Protein AF-0000000085130539 (afdb_homodimer)

Nearest PDB structures (foldseek):
  7dgo-assembly1_A  TM=3.457E-01  e=7.346E+00  Equus caballus
  7v5p-assembly1_A  TM=3.387E-01  e=7.346E+00  Equus caballus

Foldseek 3Di:
DPPPPPPPVVVVVVVVVVVVVVVVVVVVVLVVQLCVPQHVVGDPVLLVVLVVVPDPVLVVQCVVCPDPVSNVVSSVVSSSVSSSVVSVVVVVVVVVVD/DPPPPPPPVVVVVVVVVVVVVVVVVVVVVLVVQLCVPAHVVGDPVLLVVLVVVPDPVLVVQCVPPPDPVSNVVSSVVSSSVVSSVVSVVVVVVVVVVD

Organism: Delftia acidovorans (strain DSM 14801 / SPH-1) (NCBI:txid398578)

Radius of gyration: 28.6 Å; Cα contacts (8 Å, |Δi|>4): 145; chains: 2; bounding box: 32×98×94 Å

Solvent-accessible surface area (backbone atoms only — not comparable to full-atom values): 10383 Å² total; per-residue (Å²): 132,83,76,73,71,80,52,68,63,51,56,48,46,51,50,47,49,49,48,49,47,48,49,48,48,51,52,49,51,49,51,52,49,20,47,72,74,48,37,77,75,44,48,34,72,56,42,29,53,46,35,49,62,51,48,64,71,48,17,39,43,38,39,62,30,85,46,61,68,43,31,27,50,36,52,51,52,46,52,52,53,49,37,47,53,51,39,52,50,52,53,52,50,54,56,67,71,98,134,83,77,73,70,78,53,70,63,52,55,50,46,50,50,47,50,50,47,49,48,49,49,49,47,51,51,48,50,50,51,51,49,18,43,72,75,50,30,80,78,44,48,34,70,56,43,29,54,46,36,47,63,51,49,63,71,47,17,41,44,40,38,64,32,88,46,60,65,44,32,23,47,37,52,51,52,46,51,52,51,52,36,47,53,50,40,50,51,52,54,51,51,55,56,68,71,97

Structure (mmCIF, N/CA/C/O backbone):
data_AF-0000000085130539-model_v1
#
loop_
_entity.id
_entity.type
_entity.pdbx_description
1 polymer 'Uncharacterized protein'
#
loop_
_atom_site.group_PDB
_atom_site.id
_atom_site.type_symbol
_atom_site.label_atom_id
_atom_site.label_alt_id
_atom_site.label_comp_id
_atom_site.label_asym_id
_atom_site.label_entity_id
_atom_site.label_seq_id
_atom_site.pdbx_PDB_ins_code
_atom_site.Cartn_x
_atom_site.Cartn_y
_atom_site.Cartn_z
_atom_site.occupancy
_atom_site.B_iso_or_equiv
_atom_site.auth_seq_id
_atom_site.auth_comp_id
_atom_site.auth_asym_id
_atom_site.auth_atom_id
_atom_site.pdbx_PDB_model_num
ATOM 1 N N . MET A 1 1 ? -11.477 49.188 49 1 30.92 1 MET A N 1
ATOM 2 C CA . MET A 1 1 ? -11.844 48.344 47.844 1 30.92 1 MET A CA 1
ATOM 3 C C . MET A 1 1 ? -10.742 47.344 47.531 1 30.92 1 MET A C 1
ATOM 5 O O . MET A 1 1 ? -9.594 47.719 47.312 1 30.92 1 MET A O 1
ATOM 9 N N . ASN A 1 2 ? -10.602 46.188 48.156 1 35.31 2 ASN A N 1
ATOM 10 C CA . ASN A 1 2 ? -9.617 45.094 48.094 1 35.31 2 ASN A CA 1
ATOM 11 C C . ASN A 1 2 ? -9.453 44.562 46.688 1 35.31 2 ASN A C 1
ATOM 13 O O . ASN A 1 2 ? -10.406 44.062 46.094 1 35.31 2 ASN A O 1
ATOM 17 N N . GLU A 1 3 ? -8.688 45.188 45.844 1 39.84 3 GLU A N 1
ATOM 18 C CA . GLU A 1 3 ? -8.297 44.719 44.531 1 39.84 3 GLU A CA 1
ATOM 19 C C . GLU A 1 3 ? -7.941 43.25 44.531 1 39.84 3 GLU A C 1
ATOM 21 O O . GLU A 1 3 ? -7.023 42.812 45.25 1 39.84 3 GLU A O 1
ATOM 26 N N . ARG A 1 4 ? -8.906 42.375 44.5 1 40.59 4 ARG A N 1
ATOM 27 C CA . ARG A 1 4 ? -8.711 40.938 44.344 1 40.59 4 ARG A CA 1
ATOM 28 C C . ARG A 1 4 ? -7.617 40.625 43.344 1 40.59 4 ARG A C 1
ATOM 30 O O . ARG A 1 4 ? -7.648 41.125 42.219 1 40.59 4 ARG A O 1
ATOM 37 N N . ILE A 1 5 ? -6.395 40.375 43.688 1 45.53 5 ILE A N 1
ATOM 38 C CA . ILE A 1 5 ? -5.285 39.875 42.875 1 45.53 5 ILE A CA 1
ATOM 39 C C . ILE A 1 5 ? -5.773 38.75 41.969 1 45.53 5 ILE A C 1
ATOM 41 O O . ILE A 1 5 ? -6.43 37.812 42.438 1 45.53 5 ILE A O 1
ATOM 45 N N . PRO A 1 6 ? -5.965 39.094 40.656 1 43.09 6 PRO A N 1
ATOM 46 C CA . PRO A 1 6 ? -6.375 38 39.75 1 43.09 6 PRO A CA 1
ATOM 47 C C . PRO A 1 6 ? -5.703 36.688 40.094 1 43.09 6 PRO A C 1
ATOM 49 O O . PRO A 1 6 ? -4.551 36.656 40.531 1 43.09 6 PRO A O 1
ATOM 52 N N . CYS A 1 7 ? -6.359 35.719 40.656 1 45.81 7 CYS A N 1
ATOM 53 C CA . CYS A 1 7 ? -5.914 34.375 41.062 1 45.81 7 CYS A CA 1
ATOM 54 C C . CYS A 1 7 ? -4.961 33.812 40 1 45.81 7 CYS A C 1
ATOM 56 O O . CYS A 1 7 ? -5.215 33.906 38.812 1 45.81 7 CYS A O 1
ATOM 58 N N . LEU A 1 8 ? -3.709 33.594 40.375 1 47.5 8 LEU A N 1
ATOM 59 C CA . LEU A 1 8 ? -2.662 32.906 39.625 1 47.5 8 LEU A CA 1
ATOM 60 C C . LEU A 1 8 ? -3.248 31.797 38.75 1 47.5 8 LEU A C 1
ATOM 62 O O . LEU A 1 8 ? -2.699 31.453 37.719 1 47.5 8 LEU A O 1
ATOM 66 N N . ALA A 1 9 ? -4.348 31.359 39.281 1 50.94 9 ALA A N 1
ATOM 67 C CA . ALA A 1 9 ? -4.996 30.266 38.531 1 50.94 9 ALA A CA 1
ATOM 68 C C . ALA A 1 9 ? -5.543 30.75 37.188 1 50.94 9 ALA A C 1
ATOM 70 O O . ALA A 1 9 ? -5.57 30 36.219 1 50.94 9 ALA A O 1
ATOM 71 N N . SER A 1 10 ? -5.91 32.125 37.25 1 50.38 10 SER A N 1
ATOM 72 C CA . SER A 1 10 ? -6.48 32.625 36.031 1 50.38 10 SER A CA 1
ATOM 73 C C . SER A 1 10 ? -5.41 32.812 34.969 1 50.38 10 SER A C 1
ATOM 75 O O . SER A 1 10 ? -5.645 32.531 33.781 1 50.38 10 SER A O 1
ATOM 77 N N . ARG A 1 11 ? -4.199 33.188 35.5 1 53 11 ARG A N 1
ATOM 78 C CA . ARG A 1 11 ? -3.113 33.406 34.562 1 53 11 ARG A CA 1
ATOM 79 C C . ARG A 1 11 ? -2.684 32.094 33.906 1 53 11 ARG A C 1
ATOM 81 O O . ARG A 1 11 ? -2.344 32.062 32.719 1 53 11 ARG A O 1
ATOM 88 N N . ASP A 1 12 ? -2.893 31.062 34.781 1 54.03 12 ASP A N 1
ATOM 89 C CA . ASP A 1 12 ? -2.51 29.766 34.25 1 54.03 12 ASP A CA 1
ATOM 90 C C . ASP A 1 12 ? -3.523 29.266 33.219 1 54.03 12 ASP A C 1
ATOM 92 O O . ASP A 1 12 ? -3.146 28.688 32.219 1 54.03 12 ASP A O 1
ATOM 96 N N . ALA A 1 13 ? -4.785 29.719 33.531 1 60.16 13 ALA A N 1
ATOM 97 C CA . ALA A 1 13 ? -5.832 29.281 32.625 1 60.16 13 ALA A CA 1
ATOM 98 C C . ALA A 1 13 ? -5.758 30.062 31.312 1 60.16 13 ALA A C 1
ATOM 100 O O . ALA A 1 13 ? -5.922 29.484 30.234 1 60.16 13 ALA A O 1
ATOM 101 N N . ASP A 1 14 ? -5.492 31.391 31.469 1 58.03 14 ASP A N 1
ATOM 102 C CA . ASP A 1 14 ? -5.359 32.188 30.25 1 58.03 14 ASP A CA 1
ATOM 103 C C . ASP A 1 14 ? -4.145 31.766 29.438 1 58.03 14 ASP A C 1
ATOM 105 O O . ASP A 1 14 ? -4.203 31.734 28.203 1 58.03 14 ASP A O 1
ATOM 109 N N . ALA A 1 15 ? -3.061 31.484 30.188 1 61.94 15 ALA A N 1
ATOM 110 C CA . ALA A 1 15 ? -1.856 31 29.516 1 61.94 15 ALA A CA 1
ATOM 111 C C . ALA A 1 15 ? -2.098 29.656 28.844 1 61.94 15 ALA A C 1
ATOM 113 O O . ALA A 1 15 ? -1.63 29.406 27.734 1 61.94 15 ALA A O 1
ATOM 114 N N . LEU A 1 16 ? -2.873 28.859 29.594 1 59.09 16 LEU A N 1
ATOM 115 C CA . LEU A 1 16 ? -3.229 27.562 29.016 1 59.09 16 LEU A CA 1
ATOM 116 C C . LEU A 1 16 ? -4.145 27.75 27.797 1 59.09 16 LEU A C 1
ATOM 118 O O . LEU A 1 16 ? -3.98 27.062 26.797 1 59.09 16 LEU A O 1
ATOM 122 N N . ALA A 1 17 ? -5.098 28.656 27.953 1 59.16 17 ALA A N 1
ATOM 123 C CA . ALA A 1 17 ? -5.996 28.953 26.844 1 59.16 17 ALA A CA 1
ATOM 124 C C . ALA A 1 17 ? -5.227 29.516 25.656 1 59.16 17 ALA A C 1
ATOM 126 O O . ALA A 1 17 ? -5.496 29.156 24.5 1 59.16 17 ALA A O 1
ATOM 127 N N . ALA A 1 18 ? -4.293 30.359 25.875 1 58.25 18 ALA A N 1
ATOM 128 C CA . ALA A 1 18 ? -3.471 30.953 24.812 1 58.25 18 ALA A CA 1
ATOM 129 C C . ALA A 1 18 ? -2.617 29.875 24.141 1 58.25 18 ALA A C 1
ATOM 131 O O . ALA A 1 18 ? -2.467 29.875 22.922 1 58.25 18 ALA A O 1
ATOM 132 N N . ARG A 1 19 ? -2.051 28.969 24.953 1 56.97 19 ARG A N 1
ATOM 133 C CA . ARG A 1 19 ? -1.245 27.891 24.391 1 56.97 19 ARG A CA 1
ATOM 134 C C . ARG A 1 19 ? -2.102 26.938 23.562 1 56.97 19 ARG A C 1
ATOM 136 O O . ARG A 1 19 ? -1.68 26.5 22.5 1 56.97 19 ARG A O 1
ATOM 143 N N . GLU A 1 20 ? -3.283 26.688 24.078 1 60 20 GLU A N 1
ATOM 144 C CA . GLU A 1 20 ? -4.199 25.828 23.328 1 60 20 GLU A CA 1
ATOM 145 C C . GLU A 1 20 ? -4.613 26.5 22.016 1 60 20 GLU A C 1
ATOM 147 O O . GLU A 1 20 ? -4.73 25.828 20.984 1 60 20 GLU A O 1
ATOM 152 N N . SER A 1 21 ? -4.781 27.781 22.156 1 62.09 21 SER A N 1
ATOM 153 C CA . SER A 1 21 ? -5.129 28.531 20.953 1 62.09 21 SER A CA 1
ATOM 154 C C . SER A 1 21 ? -3.998 28.484 19.922 1 62.09 21 SER A C 1
ATOM 156 O O . SER A 1 21 ? -4.242 28.328 18.734 1 62.09 21 SER A O 1
ATOM 158 N N . GLU A 1 22 ? -2.797 28.656 20.516 1 63.75 22 GLU A N 1
ATOM 159 C CA . GLU A 1 22 ? -1.636 28.594 19.641 1 63.75 22 GLU A CA 1
ATOM 160 C C . GLU A 1 22 ? -1.481 27.203 19.016 1 63.75 22 GLU A C 1
ATOM 162 O O . GLU A 1 22 ? -1.161 27.078 17.828 1 63.75 22 GLU A O 1
ATOM 167 N N . TYR A 1 23 ? -1.708 26.234 19.844 1 64.19 23 TYR A N 1
ATOM 168 C CA . TYR A 1 23 ? -1.655 24.859 19.359 1 64.19 23 TYR A CA 1
ATOM 169 C C . TYR A 1 23 ? -2.725 24.609 18.297 1 64.19 23 TYR A C 1
ATOM 171 O O . TYR A 1 23 ? -2.463 23.969 17.281 1 64.19 23 TYR A O 1
ATOM 179 N N . ASP A 1 24 ? -3.83 25.219 18.672 1 71.81 24 ASP A N 1
ATOM 180 C CA . ASP A 1 24 ? -4.938 25.078 17.734 1 71.81 24 ASP A CA 1
ATOM 181 C C . ASP A 1 24 ? -4.621 25.766 16.406 1 71.81 24 ASP A C 1
ATOM 183 O O . ASP A 1 24 ? -4.934 25.25 15.336 1 71.81 24 ASP A O 1
ATOM 187 N N . ALA A 1 25 ? -3.936 26.875 16.625 1 74.44 25 ALA A N 1
ATOM 188 C CA . ALA A 1 25 ? -3.588 27.625 15.422 1 74.44 25 ALA A CA 1
ATOM 189 C C . ALA A 1 25 ? -2.537 26.875 14.594 1 74.44 25 ALA A C 1
ATOM 191 O O . ALA A 1 25 ? -2.613 26.844 13.367 1 74.44 25 ALA A O 1
ATOM 192 N N . GLU A 1 26 ? -1.588 26.234 15.25 1 80.12 26 GLU A N 1
ATOM 193 C CA . GLU A 1 26 ? -0.539 25.484 14.562 1 80.12 26 GLU A CA 1
ATOM 194 C C . GLU A 1 26 ? -1.108 24.266 13.852 1 80.12 26 GLU A C 1
ATOM 196 O O . GLU A 1 26 ? -0.703 23.938 12.734 1 80.12 26 GLU A O 1
ATOM 201 N N . ASP A 1 27 ? -1.998 23.641 14.508 1 86.19 27 ASP A N 1
ATOM 202 C CA . ASP A 1 27 ? -2.646 22.469 13.93 1 86.19 27 ASP A CA 1
ATOM 203 C C . ASP A 1 27 ? -3.479 22.859 12.703 1 86.19 27 ASP A C 1
ATOM 205 O O . ASP A 1 27 ? -3.477 22.156 11.695 1 86.19 27 ASP A O 1
ATOM 209 N N . ALA A 1 28 ? -4.094 24.031 12.883 1 88.06 28 ALA A N 1
ATOM 210 C CA . ALA A 1 28 ? -4.898 24.516 11.766 1 88.06 28 ALA A CA 1
ATOM 211 C C . ALA A 1 28 ? -4.023 24.891 10.57 1 88.06 28 ALA A C 1
ATOM 213 O O . ALA A 1 28 ? -4.387 24.625 9.422 1 88.06 28 ALA A O 1
ATOM 214 N N . ALA A 1 29 ? -2.938 25.5 10.891 1 89.44 29 ALA A N 1
ATOM 215 C CA . ALA A 1 29 ? -2.002 25.859 9.828 1 89.44 29 ALA A CA 1
ATOM 216 C C . ALA A 1 29 ? -1.451 24.609 9.148 1 89.44 29 ALA A C 1
ATOM 218 O O . ALA A 1 29 ? -1.315 24.578 7.922 1 89.44 29 ALA A O 1
ATOM 219 N N . LEU A 1 30 ? -1.1 23.609 9.922 1 92.5 30 LEU A N 1
ATOM 220 C CA . LEU A 1 30 ? -0.605 22.344 9.383 1 92.5 30 LEU A CA 1
ATOM 221 C C . LEU A 1 30 ? -1.657 21.688 8.5 1 92.5 30 LEU A C 1
ATOM 223 O O . LEU A 1 30 ? -1.342 21.188 7.414 1 92.5 30 LEU A O 1
ATOM 227 N N . ASP A 1 31 ? -2.863 21.672 8.93 1 92.12 31 ASP A N 1
ATOM 228 C CA . ASP A 1 31 ? -3.963 21.078 8.172 1 92.12 31 ASP A CA 1
ATOM 229 C C . ASP A 1 31 ? -4.137 21.781 6.82 1 92.12 31 ASP A C 1
ATOM 231 O O . ASP A 1 31 ? -4.301 21.125 5.793 1 92.12 31 ASP A O 1
ATOM 235 N N . ALA A 1 32 ? -4.113 23.125 6.918 1 92.44 32 ALA A N 1
ATOM 236 C CA . ALA A 1 32 ? -4.273 23.906 5.695 1 92.44 32 ALA A CA 1
ATOM 237 C C . ALA A 1 32 ? -3.135 23.625 4.715 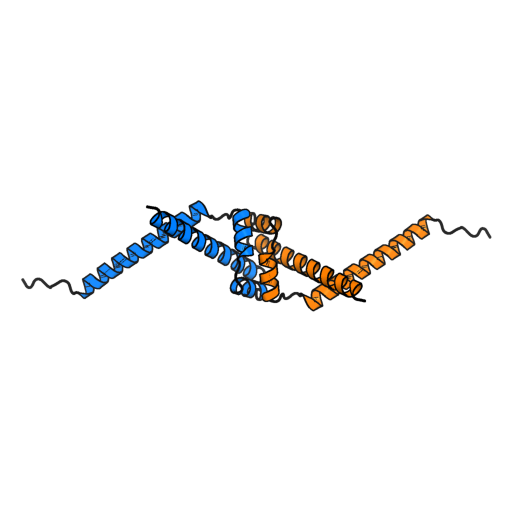1 92.44 32 ALA A C 1
ATOM 239 O O . ALA A 1 32 ? -3.369 23.438 3.521 1 92.44 32 ALA A O 1
ATOM 240 N N . TYR A 1 33 ? -1.951 23.609 5.281 1 92.88 33 TYR A N 1
ATOM 241 C CA . TYR A 1 33 ? -0.778 23.328 4.461 1 92.88 33 TYR A CA 1
ATOM 242 C C . TYR A 1 33 ? -0.873 21.938 3.834 1 92.88 33 TYR A C 1
ATOM 244 O O . TYR A 1 33 ? -0.562 21.766 2.654 1 92.88 33 TYR A O 1
ATOM 252 N N . THR A 1 34 ? -1.22 20.984 4.594 1 93.81 34 THR A N 1
ATOM 253 C CA . THR A 1 34 ? -1.345 19.609 4.137 1 93.81 34 THR A CA 1
ATOM 254 C C . THR A 1 34 ? -2.348 19.5 2.988 1 93.81 34 THR A C 1
ATOM 256 O O . THR A 1 34 ? -2.059 18.891 1.959 1 93.81 34 THR A O 1
ATOM 259 N N . ARG A 1 35 ? -3.51 20.125 3.123 1 93.31 35 ARG A N 1
ATOM 260 C CA . ARG A 1 35 ? -4.562 20.078 2.111 1 93.31 35 ARG A CA 1
ATOM 261 C C . ARG A 1 35 ? -4.109 20.75 0.823 1 93.31 35 ARG A C 1
ATOM 263 O O . ARG A 1 35 ? -4.391 20.266 -0.273 1 93.31 35 ARG A O 1
ATOM 270 N N . GLU A 1 36 ? -3.375 21.797 1.017 1 93 36 GLU A N 1
ATOM 271 C CA . GLU A 1 36 ? -2.953 22.594 -0.133 1 93 36 GLU A CA 1
ATOM 272 C C . GLU A 1 36 ? -1.865 21.875 -0.928 1 93 36 GLU A C 1
ATOM 274 O O . GLU A 1 36 ? -1.866 21.906 -2.16 1 93 36 GLU A O 1
ATOM 279 N N . HIS A 1 37 ? -1.005 21.156 -0.256 1 93.75 37 HIS A N 1
ATOM 280 C CA . HIS A 1 37 ? 0.201 20.703 -0.931 1 93.75 37 HIS A CA 1
ATOM 281 C C . HIS A 1 37 ? 0.156 19.188 -1.161 1 93.75 37 HIS A C 1
ATOM 283 O O . HIS A 1 37 ? 0.792 18.672 -2.086 1 93.75 37 HIS A O 1
ATOM 289 N N . TYR A 1 38 ? -0.576 18.469 -0.369 1 93.12 38 TYR A N 1
ATOM 290 C CA . TYR A 1 38 ? -0.509 17.016 -0.463 1 93.12 38 TYR A CA 1
ATOM 291 C C . TYR A 1 38 ? -1.89 16.422 -0.715 1 93.12 38 TYR A C 1
ATOM 293 O O . TYR A 1 38 ? -2.01 15.312 -1.24 1 93.12 38 TYR A O 1
ATOM 301 N N . GLY A 1 39 ? -3.006 17.297 -0.509 1 82.31 39 GLY A N 1
ATOM 302 C CA . GLY A 1 39 ? -4.312 16.812 -0.92 1 82.31 39 GLY A CA 1
ATOM 303 C C . GLY A 1 39 ? -5.027 16.016 0.162 1 82.31 39 GLY A C 1
ATOM 304 O O . GLY A 1 39 ? -4.516 15.883 1.275 1 82.31 39 GLY A O 1
ATOM 305 N N . PRO A 1 40 ? -6.281 15.742 -0.019 1 84.56 40 PRO A N 1
ATOM 306 C CA . PRO A 1 40 ? -6.973 14.992 -1.067 1 84.56 40 PRO A CA 1
ATOM 307 C C . PRO A 1 40 ? -7.539 15.891 -2.164 1 84.56 40 PRO A C 1
ATOM 309 O O . PRO A 1 40 ? -7.832 17.062 -1.915 1 84.56 40 PRO A O 1
ATOM 312 N N . PRO A 1 41 ? -7.777 15.406 -3.188 1 88.75 41 PRO A N 1
ATOM 313 C CA . PRO A 1 41 ? -7.301 14.086 -3.617 1 88.75 41 PRO A CA 1
ATOM 314 C C . PRO A 1 41 ? -5.777 14 -3.686 1 88.75 41 PRO A C 1
ATOM 316 O O . PRO A 1 41 ? -5.109 15.016 -3.914 1 88.75 41 PRO A O 1
ATOM 319 N N . PHE A 1 42 ? -5.262 12.758 -3.504 1 92.62 42 PHE A N 1
ATOM 320 C CA . PHE A 1 42 ? -3.82 12.539 -3.525 1 92.62 42 PHE A CA 1
ATOM 321 C C . PHE A 1 42 ? -3.33 12.312 -4.949 1 92.62 42 PHE A C 1
ATOM 323 O O . PHE A 1 42 ? -4.004 11.648 -5.746 1 92.62 42 PHE A O 1
ATOM 330 N N . ALA A 1 43 ? -2.184 12.891 -5.203 1 93.94 43 ALA A N 1
ATOM 331 C CA . ALA A 1 43 ? -1.519 12.609 -6.473 1 93.94 43 ALA A CA 1
ATOM 332 C C . ALA A 1 43 ? -0.999 11.18 -6.516 1 93.94 43 ALA A C 1
ATOM 334 O O . ALA A 1 43 ? -0.492 10.664 -5.512 1 93.94 43 ALA A O 1
ATOM 335 N N . PRO A 1 44 ? -1.06 10.594 -7.699 1 95.62 44 PRO A N 1
ATOM 336 C CA . PRO A 1 44 ? -0.587 9.211 -7.816 1 95.62 44 PRO A CA 1
ATOM 337 C C . PRO A 1 44 ? 0.864 9.047 -7.371 1 95.62 44 PRO A C 1
ATOM 339 O O . PRO A 1 44 ? 1.213 8.039 -6.754 1 95.62 44 PRO A O 1
ATOM 342 N N . GLU A 1 45 ? 1.7 10 -7.711 1 97 45 GLU A N 1
ATOM 343 C CA . GLU A 1 45 ? 3.105 9.93 -7.316 1 97 45 GLU A CA 1
ATOM 344 C C . GLU A 1 45 ? 3.256 9.945 -5.801 1 97 45 GLU A C 1
ATOM 346 O O . GLU A 1 45 ? 4.125 9.266 -5.25 1 97 45 GLU A O 1
ATOM 351 N N . PHE A 1 46 ? 2.422 10.695 -5.133 1 97 46 PHE A N 1
ATOM 352 C CA . PHE A 1 46 ? 2.432 10.742 -3.676 1 97 46 PHE A CA 1
ATOM 353 C C . PHE A 1 46 ? 1.979 9.414 -3.088 1 97 46 PHE A C 1
ATOM 355 O O . PHE A 1 46 ? 2.58 8.914 -2.133 1 97 46 PHE A O 1
ATOM 362 N N . VAL A 1 47 ? 0.964 8.859 -3.682 1 96.44 47 VAL A N 1
ATOM 363 C CA . VAL A 1 47 ? 0.426 7.586 -3.209 1 96.44 47 VAL A CA 1
ATOM 364 C C . VAL A 1 47 ? 1.48 6.492 -3.357 1 96.44 47 VAL A C 1
ATOM 366 O O . VAL A 1 47 ? 1.666 5.672 -2.453 1 96.44 47 VAL A O 1
ATOM 369 N N . GLU A 1 48 ? 2.17 6.48 -4.438 1 97.69 48 GLU A N 1
ATOM 370 C CA . GLU A 1 48 ? 3.219 5.492 -4.664 1 97.69 48 GLU A CA 1
ATOM 371 C C . GLU A 1 48 ? 4.305 5.586 -3.596 1 97.69 48 GLU A C 1
ATOM 373 O O . GLU A 1 48 ? 4.695 4.57 -3.01 1 97.69 48 GLU A O 1
ATOM 378 N N . GLU A 1 49 ? 4.746 6.809 -3.377 1 98 49 GLU A N 1
ATOM 379 C CA . GLU A 1 49 ? 5.766 7.008 -2.352 1 98 49 GLU A CA 1
ATOM 380 C C . GLU A 1 49 ? 5.262 6.562 -0.981 1 98 49 GLU A C 1
ATOM 382 O O . GLU A 1 49 ? 5.984 5.895 -0.236 1 98 49 GLU A O 1
ATOM 387 N N . ALA A 1 50 ? 4.082 6.93 -0.688 1 97.75 50 ALA A N 1
ATOM 388 C CA . ALA A 1 50 ? 3.5 6.578 0.606 1 97.75 50 ALA A CA 1
ATOM 389 C C . ALA A 1 50 ? 3.424 5.062 0.78 1 97.75 50 ALA A C 1
ATOM 391 O O . ALA A 1 50 ? 3.744 4.539 1.849 1 97.75 50 ALA A O 1
ATOM 392 N N . LEU A 1 51 ? 3 4.387 -0.248 1 98 51 LEU A N 1
ATOM 393 C CA . LEU A 1 51 ? 2.92 2.932 -0.171 1 98 51 LEU A CA 1
ATOM 394 C C . LEU A 1 51 ? 4.297 2.324 0.078 1 98 51 LEU A C 1
ATOM 396 O O . LEU A 1 51 ? 4.445 1.431 0.915 1 98 51 LEU A O 1
ATOM 400 N N . HIS A 1 52 ? 5.348 2.83 -0.512 1 98.38 52 HIS A N 1
ATOM 401 C CA . HIS A 1 52 ? 6.699 2.301 -0.393 1 98.38 52 HIS A CA 1
ATOM 402 C C . HIS A 1 52 ? 7.25 2.506 1.015 1 98.38 52 HIS A C 1
ATOM 404 O O . HIS A 1 52 ? 8.195 1.828 1.421 1 98.38 52 HIS A O 1
ATOM 410 N N . LYS A 1 53 ? 6.57 3.41 1.68 1 98.19 53 LYS A N 1
ATOM 411 C CA . LYS A 1 53 ? 7.055 3.746 3.016 1 98.19 53 LYS A CA 1
ATOM 412 C C . LYS A 1 53 ? 6.078 3.277 4.09 1 98.19 53 LYS A C 1
ATOM 414 O O . LYS A 1 53 ? 6.215 3.639 5.262 1 98.19 53 LYS A O 1
ATOM 419 N N . ALA A 1 54 ? 5.059 2.508 3.676 1 98.06 54 ALA A N 1
ATOM 420 C CA . ALA A 1 54 ? 4.027 2.086 4.621 1 98.06 54 ALA A CA 1
ATOM 421 C C . ALA A 1 54 ? 4.625 1.235 5.738 1 98.06 54 ALA A C 1
ATOM 423 O O . ALA A 1 54 ? 5.375 0.291 5.477 1 98.06 54 ALA A O 1
ATOM 424 N N . PRO A 1 55 ? 4.367 1.545 6.957 1 97.62 55 PRO A N 1
ATOM 425 C CA . PRO A 1 55 ? 4.926 0.783 8.078 1 97.62 55 PRO A CA 1
ATOM 426 C C . PRO A 1 55 ? 4.227 -0.56 8.281 1 97.62 55 PRO A C 1
ATOM 428 O O . PRO A 1 55 ? 3.121 -0.769 7.777 1 97.62 55 PRO A O 1
ATOM 431 N N . PHE A 1 56 ? 4.871 -1.322 9.125 1 97.56 56 PHE A N 1
ATOM 432 C CA . PHE A 1 56 ? 4.348 -2.645 9.453 1 97.56 56 PHE A CA 1
ATOM 433 C C . PHE A 1 56 ? 2.969 -2.539 10.094 1 97.56 56 PHE A C 1
ATOM 435 O O . PHE A 1 56 ? 2.111 -3.398 9.875 1 97.56 56 PHE A O 1
ATOM 442 N N . SER A 1 57 ? 2.725 -1.512 10.852 1 96.56 57 SER A N 1
ATOM 443 C CA . SER A 1 57 ? 1.442 -1.325 11.523 1 96.56 57 SER A CA 1
ATOM 444 C C . SER A 1 57 ? 0.307 -1.191 10.508 1 96.56 57 SER A C 1
ATOM 446 O O . SER A 1 57 ? -0.799 -1.684 10.742 1 96.56 57 SER A O 1
ATOM 448 N N . THR A 1 58 ? 0.566 -0.54 9.352 1 96.06 58 THR A N 1
ATOM 449 C CA . THR A 1 58 ? -0.423 -0.428 8.281 1 96.06 58 THR A CA 1
ATOM 450 C C . THR A 1 58 ? -0.676 -1.786 7.637 1 96.06 58 THR A C 1
ATOM 452 O O . THR A 1 58 ? -1.827 -2.172 7.418 1 96.06 58 THR A O 1
ATOM 455 N N . ALA A 1 59 ? 0.364 -2.484 7.406 1 95.75 59 ALA A N 1
ATOM 456 C CA . ALA A 1 59 ? 0.271 -3.82 6.824 1 95.75 59 ALA A CA 1
ATOM 457 C C . ALA A 1 59 ? -0.536 -4.754 7.719 1 95.75 59 ALA A C 1
ATOM 459 O O . ALA A 1 59 ? -1.351 -5.543 7.23 1 95.75 59 ALA A O 1
ATOM 460 N N . LYS A 1 60 ? -0.298 -4.684 8.984 1 95.31 60 LYS A N 1
ATOM 461 C CA . LYS A 1 60 ? -1.018 -5.5 9.953 1 95.31 60 LYS A CA 1
ATOM 462 C C . LYS A 1 60 ? -2.518 -5.223 9.906 1 95.31 60 LYS A C 1
ATOM 464 O O . LYS A 1 60 ? -3.33 -6.148 9.969 1 95.31 60 LYS A O 1
ATOM 469 N N . LYS A 1 61 ? -2.854 -3.932 9.781 1 93.75 61 LYS A N 1
ATOM 470 C CA . LYS A 1 61 ? -4.262 -3.555 9.695 1 93.75 61 LYS A CA 1
ATOM 471 C C . LYS A 1 61 ? -4.898 -4.105 8.422 1 93.75 61 LYS A C 1
ATOM 473 O O . LYS A 1 61 ? -6.035 -4.586 8.445 1 93.75 61 LYS A O 1
ATOM 478 N N . ILE A 1 62 ? -4.199 -4.031 7.352 1 93.44 62 ILE A N 1
ATOM 479 C CA . ILE A 1 62 ? -4.691 -4.516 6.066 1 93.44 62 ILE A CA 1
ATOM 480 C C . ILE A 1 62 ? -4.871 -6.031 6.117 1 93.44 62 ILE A C 1
ATOM 482 O O . ILE A 1 62 ? -5.906 -6.551 5.695 1 93.44 62 ILE A O 1
ATOM 486 N N . ALA A 1 63 ? -3.881 -6.684 6.668 1 92.5 63 ALA A N 1
ATOM 487 C CA . ALA A 1 63 ? -3.908 -8.141 6.742 1 92.5 63 ALA A CA 1
ATOM 488 C C . ALA A 1 63 ? -5.047 -8.625 7.637 1 92.5 63 ALA A C 1
ATOM 490 O O . ALA A 1 63 ? -5.656 -9.664 7.371 1 92.5 63 ALA A O 1
ATOM 491 N N . ALA A 1 64 ? -5.258 -7.867 8.609 1 89.5 64 ALA A N 1
ATOM 492 C CA . ALA A 1 64 ? -6.27 -8.25 9.594 1 89.5 64 ALA A CA 1
ATOM 493 C C . ALA A 1 64 ? -7.672 -7.91 9.094 1 89.5 64 ALA A C 1
ATOM 495 O O . ALA A 1 64 ? -8.664 -8.391 9.641 1 89.5 64 ALA A O 1
ATOM 496 N N . ALA A 1 65 ? -7.57 -7.023 7.988 1 79.5 65 ALA A N 1
ATOM 497 C CA . ALA A 1 65 ? -8.844 -6.457 7.539 1 79.5 65 ALA A CA 1
ATOM 498 C C . ALA A 1 65 ? -9.727 -7.531 6.902 1 79.5 65 ALA A C 1
ATOM 500 O O . ALA A 1 65 ? -9.273 -8.281 6.035 1 79.5 65 ALA A O 1
ATOM 501 N N . GLY A 1 66 ? -10.375 -8.375 7.594 1 65.38 66 GLY A N 1
ATOM 502 C CA . GLY A 1 66 ? -11.352 -9.352 7.148 1 65.38 66 GLY A CA 1
ATOM 503 C C . GLY A 1 66 ? -12.32 -8.805 6.117 1 65.38 66 GLY A C 1
ATOM 504 O O . GLY A 1 66 ? -13.062 -9.555 5.492 1 65.38 66 GLY A O 1
ATOM 505 N N . HIS A 1 67 ? -12.469 -7.461 6.059 1 65.25 67 HIS A N 1
ATOM 506 C CA . HIS A 1 67 ? -13.492 -6.855 5.211 1 65.25 67 HIS A CA 1
ATOM 507 C C . HIS A 1 67 ? -12.938 -5.648 4.461 1 65.25 67 HIS A C 1
ATOM 509 O O . HIS A 1 67 ? -11.984 -5.012 4.914 1 65.25 67 HIS A O 1
ATOM 515 N N . TYR A 1 68 ? -13.594 -5.355 3.352 1 65.94 68 TYR A N 1
ATOM 516 C CA . TYR A 1 68 ? -13.195 -4.348 2.375 1 65.94 68 TYR A CA 1
ATOM 517 C C . TYR A 1 68 ? -13.062 -2.979 3.027 1 65.94 68 TYR A C 1
ATOM 519 O O . TYR A 1 68 ? -12.109 -2.246 2.762 1 65.94 68 TYR A O 1
ATOM 527 N N . MET A 1 69 ? -13.914 -2.703 3.977 1 72.06 69 MET A N 1
ATOM 528 C CA . MET A 1 69 ? -13.906 -1.363 4.559 1 72.06 69 MET A CA 1
ATOM 529 C C . MET A 1 69 ? -12.672 -1.152 5.43 1 72.06 69 MET A C 1
ATOM 531 O O . MET A 1 69 ? -12.133 -0.045 5.492 1 72.06 69 MET A O 1
ATOM 535 N N . ALA A 1 70 ? -12.219 -2.178 5.891 1 77.12 70 ALA A N 1
ATOM 536 C CA . ALA A 1 70 ? -11.094 -2.061 6.812 1 77.12 70 ALA A CA 1
ATOM 537 C C . ALA A 1 70 ? -9.789 -1.828 6.059 1 77.12 70 ALA A C 1
ATOM 539 O O . ALA A 1 70 ? -8.906 -1.1 6.527 1 77.12 70 ALA A O 1
ATOM 540 N N . ILE A 1 71 ? -9.75 -2.277 4.832 1 85.25 71 ILE A N 1
ATOM 541 C CA . ILE A 1 71 ? -8.562 -2.07 4.012 1 85.25 71 ILE A CA 1
ATOM 542 C C . ILE A 1 71 ? -8.5 -0.615 3.551 1 85.25 71 ILE A C 1
ATOM 544 O O . ILE A 1 71 ? -7.449 0.025 3.637 1 85.25 71 ILE A O 1
ATOM 548 N N . CYS A 1 72 ? -9.672 -0.149 3.188 1 86.44 72 CYS A N 1
ATOM 549 C CA . CYS A 1 72 ? -9.758 1.229 2.719 1 86.44 72 CYS A CA 1
ATOM 550 C C . CYS A 1 72 ? -9.383 2.205 3.828 1 86.44 72 CYS A C 1
ATOM 552 O O . CYS A 1 72 ? -8.633 3.156 3.596 1 86.44 72 CYS A O 1
ATOM 554 N N . SER A 1 73 ? -9.891 1.909 4.977 1 88.38 73 SER A N 1
ATOM 555 C CA . SER A 1 73 ? -9.609 2.799 6.094 1 88.38 73 SER A CA 1
ATOM 556 C C . SER A 1 73 ? -8.125 2.791 6.445 1 88.38 73 SER A C 1
ATOM 558 O O . SER A 1 73 ? -7.551 3.832 6.773 1 88.38 73 SER A O 1
ATOM 560 N N . ALA A 1 74 ? -7.531 1.657 6.41 1 91.44 74 ALA A N 1
ATOM 561 C CA . ALA A 1 74 ? -6.113 1.535 6.738 1 91.44 74 ALA A CA 1
ATOM 562 C C . ALA A 1 74 ? -5.254 2.33 5.762 1 91.44 74 ALA A C 1
ATOM 564 O O . ALA A 1 74 ? -4.336 3.043 6.172 1 91.44 74 ALA A O 1
ATOM 565 N N . ILE A 1 75 ? -5.586 2.271 4.461 1 92.88 75 ILE A N 1
ATOM 566 C CA . ILE A 1 75 ? -4.809 2.953 3.436 1 92.88 75 ILE A CA 1
ATOM 567 C C . ILE A 1 75 ? -5.059 4.457 3.51 1 92.88 75 ILE A C 1
ATOM 569 O O . ILE A 1 75 ? -4.121 5.254 3.438 1 92.88 75 ILE A O 1
ATOM 573 N N . ASP A 1 76 ? -6.312 4.82 3.717 1 90.69 76 ASP A N 1
ATOM 574 C CA . ASP A 1 76 ? -6.645 6.238 3.83 1 90.69 76 ASP A CA 1
ATOM 575 C C . ASP A 1 76 ? -5.949 6.867 5.035 1 90.69 76 ASP A C 1
ATOM 577 O O . ASP A 1 76 ? -5.371 7.953 4.93 1 90.69 76 ASP A O 1
ATOM 581 N N . ASP A 1 77 ? -6.07 6.152 6.168 1 92.5 77 ASP A N 1
ATOM 582 C CA . ASP A 1 77 ? -5.406 6.637 7.379 1 92.5 77 ASP A CA 1
ATOM 583 C C . ASP A 1 77 ? -3.91 6.824 7.145 1 92.5 77 ASP A C 1
ATOM 585 O O . ASP A 1 77 ? -3.336 7.832 7.555 1 92.5 77 ASP A O 1
ATOM 589 N N . TRP A 1 78 ? -3.338 5.918 6.5 1 95.62 78 TRP A N 1
ATOM 590 C CA . TRP A 1 78 ? -1.898 5.984 6.273 1 95.62 78 TRP A CA 1
ATOM 591 C C . TRP A 1 78 ? -1.55 7.125 5.32 1 95.62 78 TRP A C 1
ATOM 593 O O . TRP A 1 78 ? -0.58 7.852 5.5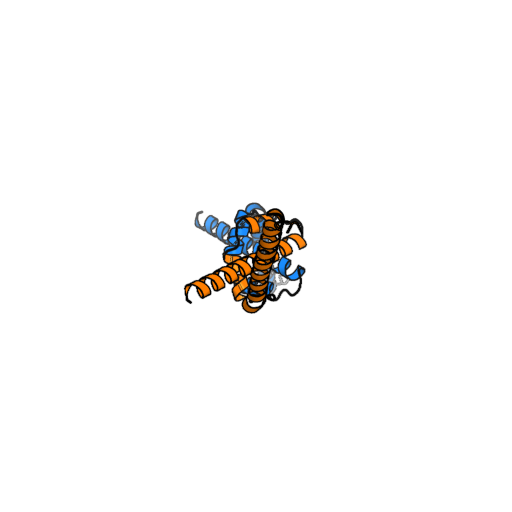43 1 95.62 78 TRP A O 1
ATOM 603 N N . LEU A 1 79 ? -2.275 7.281 4.25 1 95.12 79 LEU A N 1
ATOM 604 C CA . LEU A 1 79 ? -2.016 8.359 3.303 1 95.12 79 LEU A CA 1
ATOM 605 C C . LEU A 1 79 ? -2.107 9.719 3.984 1 95.12 79 LEU A C 1
ATOM 607 O O . LEU A 1 79 ? -1.274 10.594 3.744 1 95.12 79 LEU A O 1
ATOM 611 N N . ARG A 1 80 ? -3.062 9.867 4.863 1 94.44 80 ARG A N 1
ATOM 612 C CA . ARG A 1 80 ? -3.234 11.125 5.586 1 94.44 80 ARG A CA 1
ATOM 613 C C . ARG A 1 80 ? -2.088 11.352 6.566 1 94.44 80 ARG A C 1
ATOM 615 O O . ARG A 1 80 ? -1.565 12.461 6.672 1 94.44 80 ARG A O 1
ATOM 622 N N . ASP A 1 81 ? -1.737 10.305 7.277 1 96 81 ASP A N 1
ATOM 623 C CA . ASP A 1 81 ? -0.61 10.406 8.203 1 96 81 ASP A CA 1
ATOM 624 C C . ASP A 1 81 ? 0.674 10.773 7.461 1 96 81 ASP A C 1
ATOM 626 O O . ASP A 1 81 ? 1.442 11.617 7.93 1 96 81 ASP A O 1
ATOM 630 N N . PHE A 1 82 ? 0.898 10.109 6.371 1 97.31 82 PHE A N 1
ATOM 631 C CA . PHE A 1 82 ? 2.098 10.352 5.578 1 97.31 82 PHE A CA 1
ATOM 632 C C . PHE A 1 82 ? 2.117 11.789 5.055 1 97.31 82 PHE A C 1
ATOM 634 O O . PHE A 1 82 ? 3.16 12.445 5.066 1 97.31 82 PHE A O 1
ATOM 641 N N . ALA A 1 83 ? 0.998 12.297 4.586 1 96.5 83 ALA A N 1
ATOM 642 C CA . ALA A 1 83 ? 0.871 13.672 4.109 1 96.5 83 ALA A CA 1
ATOM 643 C C . ALA A 1 83 ? 1.216 14.672 5.215 1 96.5 83 ALA A C 1
ATOM 645 O O . ALA A 1 83 ? 1.947 15.633 4.98 1 96.5 83 ALA A O 1
ATOM 646 N N . THR A 1 84 ? 0.722 14.375 6.359 1 96.81 84 THR A N 1
ATOM 647 C CA . THR A 1 84 ? 0.976 15.25 7.5 1 96.81 84 THR A CA 1
ATOM 648 C C . THR A 1 84 ? 2.459 15.25 7.859 1 96.81 84 THR A C 1
ATOM 650 O O . THR A 1 84 ? 3.02 16.297 8.195 1 96.81 84 THR A O 1
ATOM 653 N N . GLN A 1 85 ? 3.061 14.102 7.848 1 96.12 85 GLN A N 1
ATOM 654 C CA . GLN A 1 85 ? 4.492 14 8.109 1 96.12 85 GLN A CA 1
ATOM 655 C C . GLN A 1 85 ? 5.301 14.812 7.109 1 96.12 85 GLN A C 1
ATOM 657 O O . GLN A 1 85 ? 6.238 15.516 7.488 1 96.12 85 GLN A O 1
ATOM 662 N N . CYS A 1 86 ? 4.938 14.703 5.875 1 96.31 86 CYS A N 1
ATOM 663 C CA . CYS A 1 86 ? 5.625 15.461 4.836 1 96.31 86 CYS A CA 1
ATOM 664 C C . CYS A 1 86 ? 5.453 16.953 5.047 1 96.31 86 CYS A C 1
ATOM 666 O O . CYS A 1 86 ? 6.414 17.719 4.922 1 96.31 86 CYS A O 1
ATOM 668 N N . ALA A 1 87 ? 4.203 17.328 5.301 1 95.44 87 ALA A N 1
ATOM 669 C CA . ALA A 1 87 ? 3.9 18.734 5.539 1 95.44 87 ALA A CA 1
ATOM 670 C C . ALA A 1 87 ? 4.711 19.297 6.707 1 95.44 87 ALA A C 1
ATOM 672 O O . ALA A 1 87 ? 5.262 20.391 6.629 1 95.44 87 ALA A O 1
ATOM 673 N N . ARG A 1 88 ? 4.777 18.547 7.789 1 94.56 88 ARG A N 1
ATOM 674 C CA . ARG A 1 88 ? 5.555 18.938 8.953 1 94.56 88 ARG A CA 1
ATOM 675 C C . ARG A 1 88 ? 7.023 19.141 8.594 1 94.56 88 ARG A C 1
ATOM 677 O O . ARG A 1 88 ? 7.652 20.109 9.039 1 94.56 88 ARG A O 1
ATOM 684 N N . ARG A 1 89 ? 7.52 18.234 7.859 1 93.81 89 ARG A N 1
ATOM 685 C CA . ARG A 1 89 ? 8.914 18.328 7.43 1 93.81 89 ARG A CA 1
ATOM 686 C C . ARG A 1 89 ? 9.141 19.578 6.586 1 93.81 89 ARG A C 1
ATOM 688 O O . ARG A 1 89 ? 10.125 20.281 6.773 1 93.81 89 ARG A O 1
ATOM 695 N N . ASP A 1 90 ? 8.234 19.797 5.645 1 92.44 90 ASP A N 1
ATOM 696 C CA . ASP A 1 90 ? 8.328 20.969 4.781 1 92.44 90 ASP A CA 1
ATOM 697 C C . ASP A 1 90 ? 8.328 22.25 5.605 1 92.44 90 ASP A C 1
ATOM 699 O O . ASP A 1 90 ? 9.148 23.141 5.363 1 92.44 90 ASP A O 1
ATOM 703 N N . MET A 1 91 ? 7.414 22.344 6.559 1 91.12 91 MET A N 1
ATOM 704 C CA . MET A 1 91 ? 7.262 23.547 7.363 1 91.12 91 MET A CA 1
ATOM 705 C C . MET A 1 91 ? 8.484 23.766 8.25 1 91.12 91 MET A C 1
ATOM 707 O O . MET A 1 91 ? 8.906 24.906 8.453 1 91.12 91 MET A O 1
ATOM 711 N N . GLN A 1 92 ? 8.984 22.688 8.781 1 89.94 92 GLN A N 1
ATOM 712 C CA . GLN A 1 92 ? 10.18 22.797 9.602 1 89.94 92 GLN A CA 1
ATOM 713 C C . GLN A 1 92 ? 11.375 23.266 8.781 1 89.94 92 GLN A C 1
ATOM 715 O O . GLN A 1 92 ? 12.18 24.078 9.258 1 89.94 92 GLN A O 1
ATOM 720 N N . GLU A 1 93 ? 11.508 22.734 7.633 1 89.44 93 GLU A N 1
ATOM 721 C CA . GLU A 1 93 ? 12.609 23.141 6.762 1 89.44 93 GLU A CA 1
ATOM 722 C C . GLU A 1 93 ? 12.492 24.609 6.367 1 89.44 93 GLU A C 1
ATOM 724 O O . GLU A 1 93 ? 13.5 25.312 6.27 1 89.44 93 GLU A O 1
ATOM 729 N N . ALA A 1 94 ? 11.273 25.062 6.109 1 86.19 94 ALA A N 1
ATOM 730 C CA . ALA A 1 94 ? 11.031 26.469 5.766 1 86.19 94 ALA A CA 1
ATOM 731 C C . ALA A 1 94 ? 11.391 27.375 6.934 1 86.19 94 ALA A C 1
ATOM 733 O O . ALA A 1 94 ? 11.938 28.469 6.73 1 86.19 94 ALA A O 1
ATOM 734 N N . ARG A 1 95 ? 11.188 26.906 8.133 1 84.81 95 ARG A N 1
ATOM 735 C CA . ARG A 1 95 ? 11.508 27.672 9.328 1 84.81 95 ARG A CA 1
ATOM 736 C C . ARG A 1 95 ? 13.016 27.766 9.547 1 84.81 95 ARG A C 1
ATOM 738 O O . ARG A 1 95 ? 13.523 28.797 9.969 1 84.81 95 ARG A O 1
ATOM 745 N N . ASN A 1 96 ? 13.625 26.641 9.227 1 84.06 96 ASN A N 1
ATOM 746 C CA . ASN A 1 96 ? 15.07 26.609 9.398 1 84.06 96 ASN A CA 1
ATOM 747 C C . ASN A 1 96 ? 15.789 27.438 8.344 1 84.06 96 ASN A C 1
ATOM 749 O O . ASN A 1 96 ? 16.922 27.875 8.547 1 84.06 96 ASN A O 1
ATOM 753 N N . ALA A 1 97 ? 15.195 27.547 7.266 1 79.12 97 ALA A N 1
ATOM 754 C CA . ALA A 1 97 ? 15.805 28.297 6.172 1 79.12 97 ALA A CA 1
ATOM 755 C C . ALA A 1 97 ? 15.539 29.797 6.309 1 79.12 97 ALA A C 1
ATOM 757 O O . ALA A 1 97 ? 16.203 30.609 5.66 1 79.12 97 ALA A O 1
ATOM 758 N N . ALA A 1 98 ? 14.711 30.281 7.074 1 67 98 ALA A N 1
ATOM 759 C CA . ALA A 1 98 ? 14.469 31.688 7.316 1 67 98 ALA A CA 1
ATOM 760 C C . ALA A 1 98 ? 15.359 32.219 8.438 1 67 98 ALA A C 1
ATOM 762 O O . ALA A 1 98 ? 15.719 31.484 9.359 1 67 98 ALA A O 1
ATOM 763 N N . MET B 1 1 ? -12.68 -50.688 -47 1 30.81 1 MET B N 1
ATOM 764 C CA . MET B 1 1 ? -12.992 -49.875 -45.844 1 30.81 1 MET B CA 1
ATOM 765 C C . MET B 1 1 ? -12.016 -48.688 -45.719 1 30.81 1 MET B C 1
ATOM 767 O O . MET B 1 1 ? -10.805 -48.906 -45.688 1 30.81 1 MET B O 1
ATOM 771 N N . ASN B 1 2 ? -12.195 -47.531 -46.312 1 35.16 2 ASN B N 1
ATOM 772 C CA . ASN B 1 2 ? -11.406 -46.312 -46.438 1 35.16 2 ASN B CA 1
ATOM 773 C C . ASN B 1 2 ? -11.086 -45.719 -45.062 1 35.16 2 ASN B C 1
ATOM 775 O O . ASN B 1 2 ? -11.992 -45.375 -44.281 1 35.16 2 ASN B O 1
ATOM 779 N N . GLU B 1 3 ? -10.133 -46.219 -44.375 1 40.34 3 GLU B N 1
ATOM 780 C CA . GLU B 1 3 ? -9.609 -45.688 -43.125 1 40.34 3 GLU B CA 1
ATOM 781 C C . GLU B 1 3 ? -9.438 -44.188 -43.188 1 40.34 3 GLU B C 1
ATOM 783 O O . GLU B 1 3 ? -8.68 -43.688 -44.031 1 40.34 3 GLU B O 1
ATOM 788 N N . ARG B 1 4 ? -10.5 -43.438 -43.062 1 41.25 4 ARG B N 1
ATOM 789 C CA . ARG B 1 4 ? -10.469 -41.969 -42.969 1 41.25 4 ARG B CA 1
ATOM 790 C C . ARG B 1 4 ? -9.312 -41.5 -42.094 1 41.25 4 ARG B C 1
ATOM 792 O O . ARG B 1 4 ? -9.156 -41.969 -40.969 1 41.25 4 ARG B O 1
ATOM 799 N N . ILE B 1 5 ? -8.188 -41.125 -42.594 1 45.94 5 ILE B N 1
ATOM 800 C CA . ILE B 1 5 ? -7.062 -40.469 -41.938 1 45.94 5 ILE B CA 1
ATOM 801 C C . ILE B 1 5 ? -7.582 -39.375 -41 1 45.94 5 ILE B C 1
ATOM 803 O O . ILE B 1 5 ? -8.391 -38.531 -41.406 1 45.94 5 ILE B O 1
ATOM 807 N N . PRO B 1 6 ? -7.594 -39.719 -39.688 1 43.84 6 PRO B N 1
ATOM 808 C CA . PRO B 1 6 ? -8.039 -38.656 -38.781 1 43.84 6 PRO B CA 1
ATOM 809 C C . PRO B 1 6 ? -7.582 -37.25 -39.219 1 43.84 6 PRO B C 1
ATOM 811 O O . PRO B 1 6 ? -6.5 -37.125 -39.812 1 43.84 6 PRO B O 1
ATOM 814 N N . CYS B 1 7 ? -8.43 -36.406 -39.656 1 46.44 7 CYS B N 1
ATOM 815 C CA . CYS B 1 7 ? -8.195 -35.062 -40.156 1 46.44 7 CYS B CA 1
ATOM 816 C C . CYS B 1 7 ? -7.207 -34.312 -39.25 1 46.44 7 CYS B C 1
ATOM 818 O O . CYS B 1 7 ? -7.301 -34.406 -38.031 1 46.44 7 CYS B O 1
ATOM 820 N N . LEU B 1 8 ? -6.051 -33.906 -39.781 1 47.84 8 LEU B N 1
ATOM 821 C CA . LEU B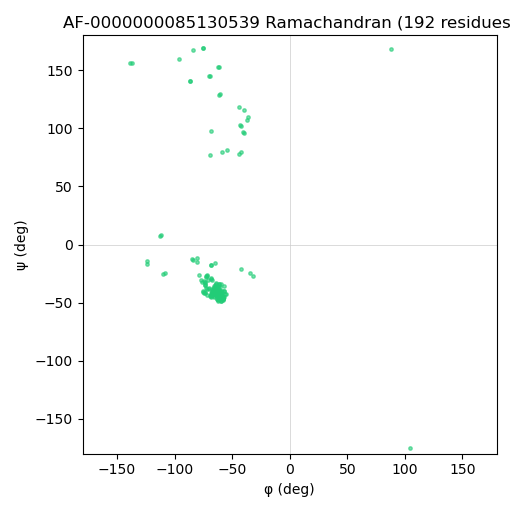 1 8 ? -5.012 -33.094 -39.188 1 47.84 8 LEU B CA 1
ATOM 822 C C . LEU B 1 8 ? -5.621 -32.031 -38.25 1 47.84 8 LEU B C 1
ATOM 824 O O . LEU B 1 8 ? -4.984 -31.625 -37.281 1 47.84 8 LEU B O 1
ATOM 828 N N . ALA B 1 9 ? -6.832 -31.781 -38.594 1 51.53 9 ALA B N 1
ATOM 829 C CA . ALA B 1 9 ? -7.508 -30.766 -37.781 1 51.53 9 ALA B CA 1
ATOM 830 C C . ALA B 1 9 ? -7.812 -31.297 -36.375 1 51.53 9 ALA B C 1
ATOM 832 O O . ALA B 1 9 ? -7.801 -30.547 -35.406 1 51.53 9 ALA B O 1
ATOM 833 N N . SER B 1 10 ? -8.031 -32.688 -36.375 1 50.72 10 SER B N 1
ATOM 834 C CA . SER B 1 10 ? -8.375 -33.25 -35.094 1 50.72 10 SER B CA 1
ATOM 835 C C . SER B 1 10 ? -7.148 -33.312 -34.188 1 50.72 10 SER B C 1
ATOM 837 O O . SER B 1 10 ? -7.254 -33.062 -32.969 1 50.72 10 SER B O 1
ATOM 839 N N . ARG B 1 11 ? -5.992 -33.531 -34.906 1 52.91 11 ARG B N 1
ATOM 840 C CA . ARG B 1 11 ? -4.766 -33.594 -34.094 1 52.91 11 ARG B CA 1
ATOM 841 C C . ARG B 1 11 ? -4.414 -32.25 -33.5 1 52.91 11 ARG B C 1
ATOM 843 O O . ARG B 1 11 ? -3.93 -32.156 -32.375 1 52.91 11 ARG B O 1
ATOM 850 N N . ASP B 1 12 ? -4.875 -31.266 -34.312 1 54.16 12 ASP B N 1
ATOM 851 C CA . ASP B 1 12 ? -4.574 -29.922 -33.844 1 54.16 12 ASP B CA 1
ATOM 852 C C . ASP B 1 12 ? -5.492 -29.531 -32.688 1 54.16 12 ASP B C 1
ATOM 854 O O . ASP B 1 12 ? -5.047 -28.906 -31.719 1 54.16 12 ASP B O 1
ATOM 858 N N . ALA B 1 13 ? -6.723 -30.125 -32.844 1 60.03 13 ALA B N 1
ATOM 859 C CA . ALA B 1 13 ? -7.676 -29.797 -31.781 1 60.03 13 ALA B CA 1
ATOM 860 C C . ALA B 1 13 ? -7.348 -30.562 -30.5 1 60.03 13 ALA B C 1
ATOM 862 O O . ALA B 1 13 ? -7.434 -30 -29.391 1 60.03 13 ALA B O 1
ATOM 863 N N . ASP B 1 14 ? -6.965 -31.844 -30.688 1 57.38 14 ASP B N 1
ATOM 864 C CA . ASP B 1 14 ? -6.586 -32.625 -29.5 1 57.38 14 ASP B CA 1
ATOM 865 C C . ASP B 1 14 ? -5.328 -32.062 -28.859 1 57.38 14 ASP B C 1
ATOM 867 O O . ASP B 1 14 ? -5.227 -32.031 -27.625 1 57.38 14 ASP B O 1
ATOM 871 N N . ALA B 1 15 ? -4.406 -31.656 -29.734 1 61.31 15 ALA B N 1
ATOM 872 C CA . ALA B 1 15 ? -3.182 -31.047 -29.203 1 61.31 15 ALA B CA 1
ATOM 873 C C . ALA B 1 15 ? -3.477 -29.734 -28.516 1 61.31 15 ALA B C 1
ATOM 875 O O . ALA B 1 15 ? -2.895 -29.422 -27.469 1 61.31 15 ALA B O 1
ATOM 876 N N . LEU B 1 16 ? -4.434 -29.031 -29.141 1 58.75 16 LEU B N 1
ATOM 877 C CA . LEU B 1 16 ? -4.848 -27.781 -28.516 1 58.75 16 LEU B CA 1
ATOM 878 C C . LEU B 1 16 ? -5.57 -28.047 -27.203 1 58.75 16 LEU B C 1
ATOM 880 O O . LEU B 1 16 ? -5.352 -27.344 -26.219 1 58.75 16 LEU B O 1
ATOM 884 N N . ALA B 1 17 ? -6.438 -29.062 -27.234 1 59.31 17 ALA B N 1
ATOM 885 C CA . ALA B 1 17 ? -7.141 -29.438 -26 1 59.31 17 ALA B CA 1
ATOM 886 C C . ALA B 1 17 ? -6.164 -29.906 -24.938 1 59.31 17 ALA B C 1
ATOM 888 O O . ALA B 1 17 ? -6.316 -29.578 -23.75 1 59.31 17 ALA B O 1
ATOM 889 N N . ALA B 1 18 ? -5.195 -30.656 -25.297 1 57.31 18 ALA B N 1
ATOM 890 C CA . ALA B 1 18 ? -4.18 -31.141 -24.375 1 57.31 18 ALA B CA 1
ATOM 891 C C . ALA B 1 18 ? -3.357 -29.984 -23.812 1 57.31 18 ALA B C 1
ATOM 893 O O . ALA B 1 18 ? -3.049 -29.953 -22.609 1 57.31 18 ALA B O 1
ATOM 894 N N . ARG B 1 19 ? -3.014 -29.047 -24.688 1 55.91 19 ARG B N 1
ATOM 895 C CA . ARG B 1 19 ? -2.256 -27.875 -24.234 1 55.91 19 ARG B CA 1
ATOM 896 C C . ARG B 1 19 ? -3.082 -27.016 -23.297 1 55.91 19 ARG B C 1
ATOM 898 O O . ARG B 1 19 ? -2.568 -26.516 -22.281 1 55.91 19 ARG B O 1
ATOM 905 N N . GLU B 1 20 ? -4.344 -26.875 -23.656 1 59.53 20 GLU B N 1
ATOM 906 C CA . GLU B 1 20 ? -5.234 -26.125 -22.781 1 59.53 20 GLU B CA 1
ATOM 907 C C . GLU B 1 20 ? -5.398 -26.812 -21.422 1 59.53 20 GLU B C 1
ATOM 909 O O . GLU B 1 20 ? -5.438 -26.141 -20.391 1 59.53 20 GLU B O 1
ATOM 914 N N . SER B 1 21 ? -5.453 -28.094 -21.547 1 60.91 21 SER B N 1
ATOM 915 C CA . SER B 1 21 ? -5.559 -28.859 -20.297 1 60.91 21 SER B CA 1
ATOM 916 C C . SER B 1 21 ? -4.305 -28.703 -19.453 1 60.91 21 SER B C 1
ATOM 918 O O . SER B 1 21 ? -4.391 -28.547 -18.234 1 60.91 21 SER B O 1
ATOM 920 N N . GLU B 1 22 ? -3.176 -28.75 -20.188 1 62.28 22 GLU B N 1
ATOM 921 C CA . GLU B 1 22 ? -1.915 -28.578 -19.469 1 62.28 22 GLU B CA 1
ATOM 922 C C . GLU B 1 22 ? -1.807 -27.172 -18.875 1 62.28 22 GLU B C 1
ATOM 924 O O . GLU B 1 22 ? -1.34 -27.016 -17.734 1 62.28 22 GLU B O 1
ATOM 929 N N . TYR B 1 23 ? -2.219 -26.234 -19.672 1 63.91 23 TYR B N 1
ATOM 930 C CA . TYR B 1 23 ? -2.227 -24.859 -19.188 1 63.91 23 TYR B CA 1
ATOM 931 C C . TYR B 1 23 ? -3.16 -24.703 -17.984 1 63.91 23 TYR B C 1
ATOM 933 O O . TYR B 1 23 ? -2.824 -24.031 -17.016 1 63.91 23 TYR B O 1
ATOM 941 N N . ASP B 1 24 ? -4.258 -25.406 -18.203 1 71.25 24 ASP B N 1
ATOM 94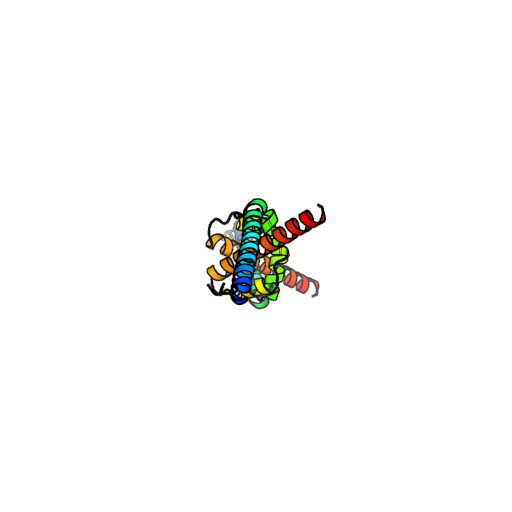2 C CA . ASP B 1 24 ? -5.234 -25.359 -17.125 1 71.25 24 ASP B CA 1
ATOM 943 C C . ASP B 1 24 ? -4.676 -26.016 -15.852 1 71.25 24 ASP B C 1
ATOM 945 O O . ASP B 1 24 ? -4.887 -25.5 -14.75 1 71.25 24 ASP B O 1
ATOM 949 N N . ALA B 1 25 ? -3.936 -27.047 -16.156 1 73.31 25 ALA B N 1
ATOM 950 C CA . ALA B 1 25 ? -3.361 -27.75 -15.016 1 73.31 25 ALA B CA 1
ATOM 951 C C . ALA B 1 25 ? -2.277 -26.906 -14.344 1 73.31 25 ALA B C 1
ATOM 953 O O . ALA B 1 25 ? -2.188 -26.859 -13.117 1 73.31 25 ALA B O 1
ATOM 954 N N . GLU B 1 26 ? -1.489 -26.188 -15.117 1 79.25 26 GLU B N 1
ATOM 955 C CA . GLU B 1 26 ? -0.425 -25.344 -14.578 1 79.25 26 GLU B CA 1
ATOM 956 C C . GLU B 1 26 ? -0.996 -24.172 -13.805 1 79.25 26 GLU B C 1
ATOM 958 O O . GLU B 1 26 ? -0.469 -23.797 -12.75 1 79.25 26 GLU B O 1
ATOM 963 N N . ASP B 1 27 ? -2.025 -23.656 -14.328 1 85.81 27 ASP B N 1
ATOM 964 C CA . ASP B 1 27 ? -2.688 -22.547 -13.664 1 85.81 27 ASP B CA 1
ATOM 965 C C . ASP B 1 27 ? -3.311 -22.984 -12.336 1 85.81 27 ASP B C 1
ATOM 967 O O . ASP B 1 27 ? -3.234 -22.266 -11.336 1 85.81 27 ASP B O 1
ATOM 971 N N . ALA B 1 28 ? -3.826 -24.219 -12.445 1 88.44 28 ALA B N 1
ATOM 972 C CA . ALA B 1 28 ? -4.43 -24.75 -11.227 1 88.44 28 ALA B CA 1
ATOM 973 C C . ALA B 1 28 ? -3.371 -25.016 -10.164 1 88.44 28 ALA B C 1
ATOM 975 O O . ALA B 1 28 ? -3.596 -24.781 -8.977 1 88.44 28 ALA B O 1
ATOM 976 N N . ALA B 1 29 ? -2.297 -25.562 -10.641 1 89.81 29 ALA B N 1
ATOM 977 C CA . ALA B 1 29 ? -1.196 -25.828 -9.719 1 89.81 29 ALA B CA 1
ATOM 978 C C . ALA B 1 29 ? -0.667 -24.516 -9.117 1 89.81 29 ALA B C 1
ATOM 980 O O . ALA B 1 29 ? -0.365 -24.453 -7.926 1 89.81 29 ALA B O 1
ATOM 981 N N . LEU B 1 30 ? -0.513 -23.516 -9.93 1 92.94 30 LEU B N 1
ATOM 982 C CA . LEU B 1 30 ? -0.062 -22.203 -9.469 1 92.94 30 LEU B CA 1
ATOM 983 C C . LEU B 1 30 ? -1.038 -21.625 -8.445 1 92.94 30 LEU B C 1
ATOM 985 O O . LEU B 1 30 ? -0.622 -21.094 -7.414 1 92.94 30 LEU B O 1
ATOM 989 N N . ASP B 1 31 ? -2.279 -21.719 -8.703 1 92.5 31 ASP B N 1
ATOM 990 C CA . ASP B 1 31 ? -3.311 -21.219 -7.801 1 92.5 31 ASP B CA 1
ATOM 991 C C . ASP B 1 31 ? -3.24 -21.922 -6.445 1 92.5 31 ASP B C 1
ATOM 993 O O . ASP B 1 31 ? -3.32 -21.266 -5.402 1 92.5 31 ASP B O 1
ATOM 997 N N . ALA B 1 32 ? -3.123 -23.25 -6.543 1 92.94 32 ALA B N 1
ATOM 998 C CA . ALA B 1 32 ? -3.045 -24.031 -5.312 1 92.94 32 ALA B CA 1
ATOM 999 C C . ALA B 1 32 ? -1.812 -23.656 -4.496 1 92.94 32 ALA B C 1
ATOM 1001 O O . ALA B 1 32 ? -1.896 -23.453 -3.281 1 92.94 32 ALA B O 1
ATOM 1002 N N . TYR B 1 33 ? -0.734 -23.531 -5.207 1 93.38 33 TYR B N 1
ATOM 1003 C CA . TYR B 1 33 ? 0.51 -23.141 -4.555 1 93.38 33 TYR B CA 1
ATOM 1004 C C . TYR B 1 33 ? 0.382 -21.75 -3.918 1 93.38 33 TYR B C 1
ATOM 1006 O O . TYR B 1 33 ? 0.832 -21.547 -2.791 1 93.38 33 TYR B O 1
ATOM 1014 N N . THR B 1 34 ? -0.133 -20.844 -4.621 1 94.31 34 THR B N 1
ATOM 1015 C CA . THR B 1 34 ? -0.311 -19.469 -4.152 1 94.31 34 THR B CA 1
ATOM 1016 C C . THR B 1 34 ? -1.156 -19.453 -2.881 1 94.31 34 THR B C 1
ATOM 1018 O O . THR B 1 34 ? -0.787 -18.797 -1.899 1 94.31 34 THR B O 1
ATOM 1021 N N . ARG B 1 35 ? -2.271 -20.156 -2.854 1 93.5 35 ARG B N 1
ATOM 1022 C CA . ARG B 1 35 ? -3.178 -20.188 -1.712 1 93.5 35 ARG B CA 1
ATOM 1023 C C . ARG B 1 35 ? -2.506 -20.812 -0.496 1 93.5 35 ARG B C 1
ATOM 1025 O O . ARG B 1 35 ? -2.678 -20.344 0.629 1 93.5 35 ARG B O 1
ATOM 1032 N N . GLU B 1 36 ? -1.725 -21.797 -0.784 1 93.44 36 GLU B N 1
ATOM 1033 C CA . GLU B 1 36 ? -1.087 -22.547 0.298 1 93.44 36 GLU B CA 1
ATOM 1034 C C . GLU B 1 36 ? 0.035 -21.734 0.94 1 93.44 36 GLU B C 1
ATOM 1036 O O . GLU B 1 36 ? 0.203 -21.75 2.162 1 93.44 36 GLU B O 1
ATOM 1041 N N . HIS B 1 37 ? 0.729 -20.969 0.172 1 94.25 37 HIS B N 1
ATOM 1042 C CA . HIS B 1 37 ? 1.972 -20.391 0.682 1 94.25 37 HIS B CA 1
ATOM 1043 C C . HIS B 1 37 ? 1.828 -18.891 0.93 1 94.25 37 HIS B C 1
ATOM 1045 O O . HIS B 1 37 ? 2.543 -18.328 1.759 1 94.25 37 HIS B O 1
ATOM 1051 N N . TYR B 1 38 ? 0.936 -18.234 0.265 1 93.56 38 TYR B N 1
ATOM 1052 C CA . TYR B 1 38 ? 0.877 -16.781 0.367 1 93.56 38 TYR B CA 1
ATOM 1053 C C . TYR B 1 38 ? -0.504 -16.312 0.816 1 93.56 38 TYR B C 1
ATOM 1055 O O . TYR B 1 38 ? -0.649 -15.234 1.386 1 93.56 38 TYR B O 1
ATOM 1063 N N . GLY B 1 39 ? -1.594 -17.203 0.728 1 83.88 39 GLY B 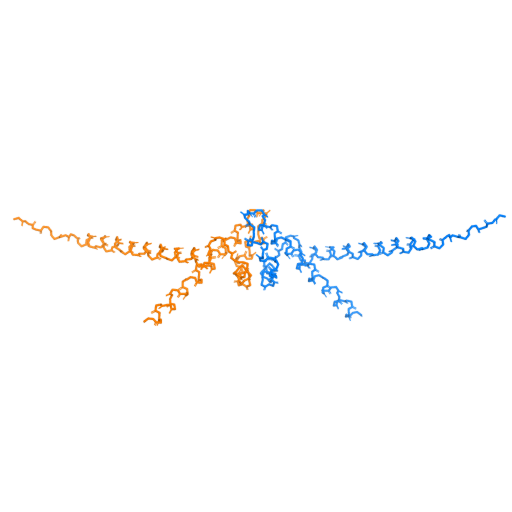N 1
ATOM 1064 C CA . GLY B 1 39 ? -2.926 -16.797 1.138 1 83.88 39 GLY B CA 1
ATOM 1065 C C . GLY B 1 39 ? -3.852 -16.516 -0.032 1 83.88 39 GLY B C 1
ATOM 1066 O O . GLY B 1 39 ? -3.516 -16.828 -1.18 1 83.88 39 GLY B O 1
ATOM 1067 N N . PRO B 1 40 ? -5.02 -16.047 0.363 1 85.81 40 PRO B N 1
ATOM 1068 C CA . PRO B 1 40 ? -5.461 -15.359 1.583 1 85.81 40 PRO B CA 1
ATOM 1069 C C . PRO B 1 40 ? -5.789 -16.328 2.713 1 85.81 40 PRO B C 1
ATOM 1071 O O . PRO B 1 40 ? -6.098 -17.5 2.459 1 85.81 40 PRO B O 1
ATOM 1074 N N . PRO B 1 41 ? -5.941 -15.766 3.965 1 88.75 41 PRO B N 1
ATOM 1075 C CA . PRO B 1 41 ? -5.523 -14.406 4.32 1 88.75 41 PRO B CA 1
ATOM 1076 C C . PRO B 1 41 ? -4.016 -14.195 4.18 1 88.75 41 PRO B C 1
ATOM 1078 O O . PRO B 1 41 ? -3.242 -15.148 4.305 1 88.75 41 PRO B O 1
ATOM 1081 N N . PHE B 1 42 ? -3.646 -12.898 3.926 1 92.5 42 PHE B N 1
ATOM 1082 C CA . PHE B 1 42 ? -2.238 -12.555 3.758 1 92.5 42 PHE B CA 1
ATOM 1083 C C . PHE B 1 42 ? -1.586 -12.266 5.105 1 92.5 42 PHE B C 1
ATOM 1085 O O . PHE B 1 42 ? -2.199 -11.656 5.98 1 92.5 42 PHE B O 1
ATOM 1092 N N . ALA B 1 43 ? -0.368 -12.742 5.211 1 93.81 43 ALA B N 1
ATOM 1093 C CA . ALA B 1 43 ? 0.429 -12.398 6.387 1 93.81 43 ALA B CA 1
ATOM 1094 C C . ALA B 1 43 ? 0.829 -10.93 6.363 1 93.81 43 ALA B C 1
ATOM 1096 O O . ALA B 1 43 ? 1.149 -10.383 5.305 1 93.81 43 ALA B O 1
ATOM 1097 N N . PRO B 1 44 ? 0.882 -10.344 7.551 1 95.44 44 PRO B N 1
ATOM 1098 C CA . PRO B 1 44 ? 1.252 -8.93 7.609 1 95.44 44 PRO B CA 1
ATOM 1099 C C . PRO B 1 44 ? 2.609 -8.648 6.969 1 95.44 44 PRO B C 1
ATOM 1101 O O . PRO B 1 44 ? 2.785 -7.613 6.316 1 95.44 44 PRO B O 1
ATOM 1104 N N . GLU B 1 45 ? 3.543 -9.531 7.203 1 97 45 GLU B N 1
ATOM 1105 C CA . GLU B 1 45 ? 4.871 -9.344 6.621 1 97 45 GLU B CA 1
ATOM 1106 C C . GLU B 1 45 ? 4.809 -9.359 5.094 1 97 45 GLU B C 1
ATOM 1108 O O . GLU B 1 45 ? 5.531 -8.609 4.434 1 97 45 GLU B O 1
ATOM 1113 N N . PHE B 1 46 ? 3.963 -10.195 4.539 1 96.81 46 PHE B N 1
ATOM 1114 C CA . PHE B 1 46 ? 3.773 -10.25 3.092 1 96.81 46 PHE B CA 1
ATOM 1115 C C . PHE B 1 46 ? 3.131 -8.961 2.582 1 96.81 46 PHE B C 1
ATOM 1117 O O . PHE B 1 46 ? 3.543 -8.422 1.554 1 96.81 46 PHE B O 1
ATOM 1124 N N . VAL B 1 47 ? 2.174 -8.477 3.312 1 96.12 47 VAL B N 1
ATOM 1125 C CA . VAL B 1 47 ? 1.468 -7.262 2.93 1 96.12 47 VAL B CA 1
ATOM 1126 C C . VAL B 1 47 ? 2.436 -6.082 2.934 1 96.12 47 VAL B C 1
ATOM 1128 O O . VAL B 1 47 ? 2.424 -5.258 2.016 1 96.12 47 VAL B O 1
ATOM 1131 N N . GLU B 1 48 ? 3.256 -6.016 3.91 1 97.62 48 GLU B N 1
ATOM 1132 C CA . GLU B 1 48 ? 4.238 -4.941 3.99 1 97.62 48 GLU B CA 1
ATOM 1133 C C . GLU B 1 48 ? 5.164 -4.949 2.777 1 97.62 48 GLU B C 1
ATOM 1135 O O . GLU B 1 48 ? 5.383 -3.91 2.146 1 97.62 48 GLU B O 1
ATOM 1140 N N . GLU B 1 49 ? 5.68 -6.129 2.488 1 98.06 49 GLU B N 1
ATOM 1141 C CA . GLU B 1 49 ? 6.559 -6.242 1.327 1 98.06 49 GLU B CA 1
ATOM 1142 C C . GLU B 1 49 ? 5.828 -5.852 0.045 1 98.06 49 GLU B C 1
ATOM 1144 O O . GLU B 1 49 ? 6.379 -5.133 -0.792 1 98.06 49 GLU B O 1
ATOM 1149 N N . ALA B 1 50 ? 4.656 -6.316 -0.081 1 97.69 50 ALA B N 1
ATOM 1150 C CA . ALA B 1 50 ? 3.871 -6.023 -1.276 1 97.69 50 ALA B CA 1
ATOM 1151 C C . ALA B 1 50 ? 3.645 -4.52 -1.428 1 97.69 50 ALA B C 1
ATOM 1153 O O . ALA B 1 50 ? 3.758 -3.977 -2.529 1 97.69 50 ALA B O 1
ATOM 1154 N N . LEU B 1 51 ? 3.316 -3.875 -0.341 1 98 51 LEU B N 1
ATOM 1155 C CA . LEU B 1 51 ? 3.107 -2.434 -0.396 1 98 51 LEU B CA 1
ATOM 1156 C C . LEU B 1 51 ? 4.383 -1.717 -0.835 1 98 51 LEU B C 1
ATOM 1158 O O . LEU B 1 51 ? 4.332 -0.819 -1.68 1 98 51 LEU B O 1
ATOM 1162 N N . HIS B 1 52 ? 5.539 -2.133 -0.403 1 98.38 52 HIS B N 1
ATOM 1163 C CA . HIS B 1 52 ? 6.816 -1.5 -0.712 1 98.38 52 HIS B CA 1
ATOM 1164 C C . HIS B 1 52 ? 7.172 -1.672 -2.184 1 98.38 52 HIS B C 1
ATOM 1166 O O . HIS B 1 52 ? 7.992 -0.92 -2.721 1 98.38 52 HIS B O 1
ATOM 1172 N N . LYS B 1 53 ? 6.484 -2.633 -2.75 1 98.19 53 LYS B N 1
ATOM 1173 C CA . LYS B 1 53 ? 6.801 -2.943 -4.141 1 98.19 53 LYS B CA 1
ATOM 1174 C C . LYS B 1 53 ? 5.645 -2.568 -5.062 1 98.19 53 LYS B C 1
ATOM 1176 O O . LYS B 1 53 ? 5.648 -2.926 -6.246 1 98.19 53 LYS B O 1
ATOM 1181 N N . ALA B 1 54 ? 4.633 -1.898 -4.496 1 98 54 ALA B N 1
ATOM 1182 C CA . ALA B 1 54 ? 3.451 -1.568 -5.289 1 98 54 ALA B CA 1
ATOM 1183 C C . ALA B 1 54 ? 3.816 -0.682 -6.477 1 98 54 ALA B C 1
ATOM 1185 O O . ALA B 1 54 ? 4.516 0.322 -6.316 1 98 54 ALA B O 1
ATOM 1186 N N . PRO B 1 55 ? 3.404 -1.019 -7.66 1 97.62 55 PRO B N 1
ATOM 1187 C CA . PRO B 1 55 ? 3.729 -0.222 -8.844 1 97.62 55 PRO B CA 1
ATOM 1188 C C . PRO B 1 55 ? 2.906 1.061 -8.938 1 97.62 55 PRO B C 1
ATOM 1190 O O . PRO B 1 55 ? 1.87 1.183 -8.281 1 97.62 55 PRO B O 1
ATOM 1193 N N . PHE B 1 56 ? 3.357 1.86 -9.852 1 97.69 56 PHE B N 1
ATOM 1194 C CA . PHE B 1 56 ? 2.697 3.139 -10.086 1 97.69 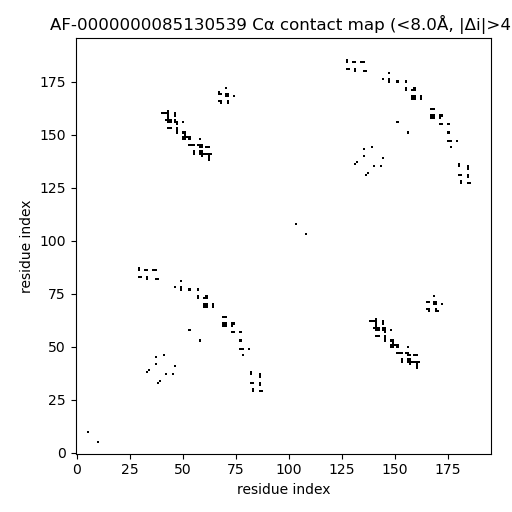56 PHE B CA 1
ATOM 1195 C C . PHE B 1 56 ? 1.251 2.926 -10.523 1 97.69 56 PHE B C 1
ATOM 1197 O O . PHE B 1 56 ? 0.373 3.723 -10.18 1 97.69 56 PHE B O 1
ATOM 1204 N N . SER B 1 57 ? 0.994 1.893 -11.25 1 96.56 57 SER B N 1
ATOM 1205 C CA . SER B 1 57 ? -0.355 1.605 -11.727 1 96.56 57 SER B CA 1
ATOM 1206 C C . SER B 1 57 ? -1.32 1.396 -10.562 1 96.56 57 SER B C 1
ATOM 1208 O O . SER B 1 57 ? -2.482 1.8 -10.633 1 96.56 57 SER B O 1
ATOM 1210 N N . THR B 1 58 ? -0.855 0.772 -9.461 1 96.19 58 THR B N 1
ATOM 1211 C CA . THR B 1 58 ? -1.669 0.596 -8.258 1 96.19 58 THR B CA 1
ATOM 1212 C C . THR B 1 58 ? -1.934 1.938 -7.582 1 96.19 58 THR B C 1
ATOM 1214 O O . THR B 1 58 ? -3.068 2.234 -7.203 1 96.19 58 THR B O 1
ATOM 1217 N N . ALA B 1 59 ? -0.93 2.709 -7.508 1 95.94 59 ALA B N 1
ATOM 1218 C CA . ALA B 1 59 ? -1.041 4.039 -6.918 1 95.94 59 ALA B CA 1
ATOM 1219 C C . ALA B 1 59 ? -2.037 4.902 -7.691 1 95.94 59 ALA B C 1
ATOM 1221 O O . ALA B 1 59 ? -2.83 5.629 -7.094 1 95.94 59 ALA B O 1
ATOM 1222 N N . LYS B 1 60 ? -1.977 4.84 -8.977 1 95.5 60 LYS B N 1
ATOM 1223 C CA . LYS B 1 60 ? -2.889 5.59 -9.836 1 95.5 60 LYS B CA 1
ATOM 1224 C C . LYS B 1 60 ? -4.34 5.195 -9.57 1 95.5 60 LYS B C 1
ATOM 1226 O O . LYS B 1 60 ? -5.223 6.055 -9.523 1 95.5 60 LYS B O 1
ATOM 1231 N N . LYS B 1 61 ? -4.555 3.895 -9.414 1 94.12 61 LYS B N 1
ATOM 1232 C CA . LYS B 1 61 ? -5.902 3.41 -9.125 1 94.12 61 LYS B CA 1
ATOM 1233 C C . LYS B 1 61 ? -6.395 3.93 -7.781 1 94.12 61 LYS B C 1
ATOM 1235 O O . LYS B 1 61 ? -7.555 4.328 -7.648 1 94.12 61 LYS B O 1
ATOM 1240 N N . ILE B 1 62 ? -5.543 3.918 -6.816 1 93.56 62 ILE B N 1
ATOM 1241 C CA . ILE B 1 62 ? -5.887 4.371 -5.473 1 93.56 62 ILE B CA 1
ATOM 1242 C C . ILE B 1 62 ? -6.188 5.867 -5.496 1 93.56 62 ILE B C 1
ATOM 1244 O O . ILE B 1 62 ? -7.188 6.316 -4.93 1 93.56 62 ILE B O 1
ATOM 1248 N N . ALA B 1 63 ? -5.355 6.59 -6.188 1 92.94 63 ALA B N 1
ATOM 1249 C CA . ALA B 1 63 ? -5.504 8.039 -6.258 1 92.94 63 ALA B CA 1
ATOM 1250 C C . ALA B 1 63 ? -6.789 8.43 -6.984 1 92.94 63 ALA B C 1
ATOM 1252 O O . ALA B 1 63 ? -7.43 9.422 -6.637 1 92.94 63 ALA B O 1
ATOM 1253 N N . ALA B 1 64 ? -7.086 7.652 -7.93 1 89.62 64 ALA B N 1
ATOM 1254 C CA . ALA B 1 64 ? -8.25 7.945 -8.758 1 89.62 64 ALA B CA 1
ATOM 1255 C C . ALA B 1 64 ? -9.539 7.496 -8.078 1 89.62 64 ALA B C 1
ATOM 1257 O O . ALA B 1 64 ? -10.641 7.863 -8.5 1 89.62 64 ALA B O 1
ATOM 1258 N N . ALA B 1 65 ? -9.219 6.695 -6.988 1 79.5 65 ALA B N 1
ATOM 1259 C CA . ALA B 1 65 ? -10.375 6.035 -6.387 1 79.5 65 ALA B CA 1
ATOM 1260 C C . ALA B 1 65 ? -11.289 7.043 -5.699 1 79.5 65 ALA B C 1
ATOM 1262 O O . ALA B 1 65 ? -10.836 7.84 -4.871 1 79.5 65 ALA B O 1
ATOM 1263 N N . GLY B 1 66 ? -12.297 7.484 -6.258 1 67.5 66 GLY B N 1
ATOM 1264 C CA . GLY B 1 66 ? -13.312 8.359 -5.699 1 67.5 66 GLY B CA 1
ATOM 1265 C C . GLY B 1 66 ? -14.094 7.723 -4.57 1 67.5 66 GLY B C 1
ATOM 1266 O O . GLY B 1 66 ? -14.867 8.398 -3.883 1 67.5 66 GLY B O 1
ATOM 1267 N N . HIS B 1 67 ? -13.984 6.375 -4.473 1 68.56 67 HIS B N 1
ATOM 1268 C CA . HIS B 1 67 ? -14.805 5.66 -3.502 1 68.56 67 HIS B CA 1
ATOM 1269 C C . HIS B 1 67 ? -14 4.562 -2.809 1 68.56 67 HIS B C 1
ATOM 1271 O O . HIS B 1 67 ? -13.039 4.039 -3.375 1 68.56 67 HIS B O 1
ATOM 1277 N N . TYR B 1 68 ? -14.477 4.234 -1.639 1 70.25 68 TYR B N 1
ATOM 1278 C CA . TYR B 1 68 ? -13.828 3.301 -0.729 1 70.25 68 TYR B CA 1
ATOM 1279 C C . TYR B 1 68 ? -13.664 1.932 -1.38 1 70.25 68 TYR B C 1
ATOM 1281 O O . TYR B 1 68 ? -12.609 1.301 -1.255 1 70.25 68 TYR B O 1
ATOM 1289 N N . MET B 1 69 ? -14.594 1.578 -2.193 1 76.56 69 MET B N 1
ATOM 1290 C CA . MET B 1 69 ? -14.547 0.243 -2.783 1 76.56 69 MET B CA 1
ATOM 1291 C C . MET B 1 69 ? -13.438 0.14 -3.816 1 76.56 69 MET B C 1
ATOM 1293 O O . MET B 1 69 ? -12.812 -0.913 -3.959 1 76.56 69 MET B O 1
ATOM 1297 N N . ALA B 1 70 ? -13.133 1.229 -4.371 1 80.19 70 ALA B N 1
ATOM 1298 C CA . ALA B 1 70 ? -12.117 1.22 -5.422 1 80.19 70 ALA B CA 1
ATOM 1299 C C . ALA B 1 70 ? -10.719 1.105 -4.836 1 80.19 70 ALA B C 1
ATOM 1301 O O . ALA B 1 70 ? -9.844 0.448 -5.41 1 80.19 70 ALA 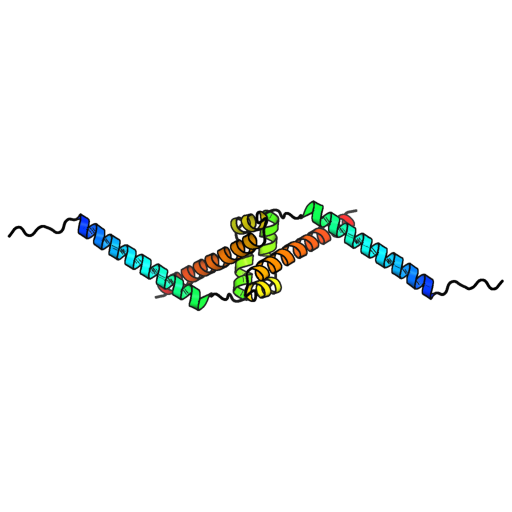B O 1
ATOM 1302 N N . ILE B 1 71 ? -10.547 1.633 -3.658 1 86.38 71 ILE B N 1
ATOM 1303 C CA . ILE B 1 71 ? -9.258 1.542 -2.986 1 86.38 71 ILE B CA 1
ATOM 1304 C C . ILE B 1 71 ? -9.016 0.107 -2.521 1 86.38 71 ILE B C 1
ATOM 1306 O O . ILE B 1 71 ? -7.938 -0.452 -2.746 1 86.38 71 ILE B O 1
ATOM 1310 N N . CYS B 1 72 ? -10.07 -0.445 -1.98 1 87.25 72 CYS B N 1
ATOM 1311 C CA . CYS B 1 72 ? -9.977 -1.819 -1.5 1 87.25 72 CYS B CA 1
ATOM 1312 C C . CYS B 1 72 ? -9.664 -2.777 -2.643 1 87.25 72 CYS B C 1
ATOM 1314 O O . CYS B 1 72 ? -8.812 -3.656 -2.51 1 87.25 72 CYS B O 1
ATOM 1316 N N . SER B 1 73 ? -10.352 -2.531 -3.713 1 88.69 73 SER B N 1
ATOM 1317 C CA . SER B 1 73 ? -10.141 -3.404 -4.863 1 88.69 73 SER B CA 1
ATOM 1318 C C . SER B 1 73 ? -8.727 -3.273 -5.41 1 88.69 73 SER B C 1
ATOM 1320 O O . SER B 1 73 ? -8.117 -4.266 -5.809 1 88.69 73 SER B O 1
ATOM 1322 N N . ALA B 1 74 ? -8.242 -2.088 -5.434 1 91.56 74 ALA B N 1
ATOM 1323 C CA . ALA B 1 74 ? -6.898 -1.846 -5.957 1 91.56 74 ALA B CA 1
ATOM 1324 C C . ALA B 1 74 ? -5.844 -2.561 -5.113 1 91.56 74 ALA B C 1
ATOM 1326 O O . ALA B 1 74 ? -4.938 -3.197 -5.652 1 91.56 74 ALA B O 1
ATOM 1327 N N . ILE B 1 75 ? -6.008 -2.512 -3.795 1 93.12 75 ILE B N 1
ATOM 1328 C CA . ILE B 1 75 ? -5.035 -3.115 -2.895 1 93.12 75 ILE B CA 1
ATOM 1329 C C . ILE B 1 75 ? -5.16 -4.637 -2.941 1 93.12 75 ILE B C 1
ATOM 1331 O O . ILE B 1 75 ? -4.152 -5.348 -3.008 1 93.12 75 ILE B O 1
ATOM 1335 N N . ASP B 1 76 ? -6.398 -5.121 -2.975 1 90.81 76 ASP B N 1
ATOM 1336 C CA . ASP B 1 76 ? -6.613 -6.562 -3.051 1 90.81 76 ASP B CA 1
ATOM 1337 C C . ASP B 1 76 ? -6.039 -7.137 -4.344 1 90.81 76 ASP B C 1
ATOM 1339 O O . ASP B 1 76 ? -5.359 -8.164 -4.324 1 90.81 76 ASP B O 1
ATOM 1343 N N . ASP B 1 77 ? -6.395 -6.445 -5.441 1 92.56 77 ASP B N 1
ATOM 1344 C CA . ASP B 1 77 ? -5.871 -6.879 -6.73 1 92.56 77 ASP B CA 1
ATOM 1345 C C . ASP B 1 77 ? -4.344 -6.934 -6.715 1 92.56 77 ASP B C 1
ATOM 1347 O O . ASP B 1 77 ? -3.748 -7.895 -7.207 1 92.56 77 ASP B O 1
ATOM 1351 N N . TRP B 1 78 ? -3.74 -5.973 -6.148 1 95.62 78 TRP B N 1
ATOM 1352 C CA . TRP B 1 78 ? -2.281 -5.922 -6.121 1 95.62 78 TRP B CA 1
ATOM 1353 C C . TRP B 1 78 ? -1.714 -7.023 -5.234 1 95.62 78 TRP B C 1
ATOM 1355 O O . TRP B 1 78 ? -0.728 -7.672 -5.598 1 95.62 78 TRP B O 1
ATOM 1365 N N . LEU B 1 79 ? -2.271 -7.262 -4.086 1 94.94 79 LEU B N 1
ATOM 1366 C CA . LEU B 1 79 ? -1.791 -8.305 -3.189 1 94.94 79 LEU B CA 1
ATOM 1367 C C . LEU B 1 79 ? -1.861 -9.672 -3.863 1 94.94 79 LEU B C 1
ATOM 1369 O O . LEU B 1 79 ? -0.932 -10.477 -3.746 1 94.94 79 LEU B O 1
ATOM 1373 N N . ARG B 1 80 ? -2.91 -9.914 -4.586 1 94.25 80 ARG B N 1
ATOM 1374 C CA . ARG B 1 80 ? -3.076 -11.18 -5.289 1 94.25 80 ARG B CA 1
ATOM 1375 C C . ARG B 1 80 ? -2.062 -11.312 -6.422 1 94.25 80 ARG B C 1
ATOM 1377 O O . ARG B 1 80 ? -1.467 -12.375 -6.605 1 94.25 80 ARG B O 1
ATOM 1384 N N . ASP B 1 81 ? -1.922 -10.242 -7.16 1 96 81 ASP B N 1
ATOM 1385 C CA . ASP B 1 81 ? -0.935 -10.242 -8.234 1 96 81 ASP B CA 1
ATOM 1386 C C . ASP B 1 81 ? 0.469 -10.5 -7.688 1 96 81 ASP B C 1
ATOM 1388 O O . ASP B 1 81 ? 1.231 -11.281 -8.266 1 96 81 ASP B O 1
ATOM 1392 N N . PHE B 1 82 ? 0.799 -9.812 -6.645 1 97.44 82 PHE B N 1
ATOM 1393 C CA . PHE B 1 82 ? 2.115 -9.953 -6.035 1 97.44 82 PHE B CA 1
ATOM 1394 C C . PHE B 1 82 ? 2.326 -11.375 -5.527 1 97.44 82 PHE B C 1
ATOM 1396 O O . PHE B 1 82 ? 3.408 -11.945 -5.691 1 97.44 82 PHE B O 1
ATOM 1403 N N . ALA B 1 83 ? 1.329 -11.977 -4.898 1 96.56 83 ALA B N 1
ATOM 1404 C CA . ALA B 1 83 ? 1.388 -13.359 -4.418 1 96.56 83 ALA B CA 1
ATOM 1405 C C . ALA B 1 83 ? 1.656 -14.328 -5.566 1 96.56 83 ALA B C 1
ATOM 1407 O O . ALA B 1 83 ? 2.488 -15.227 -5.445 1 96.56 83 ALA B O 1
ATOM 1408 N N . THR B 1 84 ? 0.979 -14.094 -6.613 1 97 84 THR B N 1
ATOM 1409 C CA . THR B 1 84 ? 1.144 -14.953 -7.785 1 97 84 THR B CA 1
ATOM 1410 C C . THR B 1 84 ? 2.557 -14.836 -8.344 1 97 84 THR B C 1
ATOM 1412 O O . THR B 1 84 ? 3.152 -15.836 -8.758 1 97 84 THR B O 1
ATOM 1415 N N . GLN B 1 85 ? 3.07 -13.625 -8.414 1 96.44 85 GLN B N 1
ATOM 1416 C CA . GLN B 1 85 ? 4.438 -13.406 -8.875 1 96.44 85 GLN B CA 1
ATOM 1417 C C . GLN B 1 85 ? 5.441 -14.148 -7.992 1 96.44 85 GLN B C 1
ATOM 1419 O O . GLN B 1 85 ? 6.375 -14.773 -8.5 1 96.44 85 GLN B O 1
ATOM 1424 N N . CYS B 1 86 ? 5.25 -14.055 -6.734 1 96.56 86 CYS B N 1
ATOM 1425 C CA . CYS B 1 86 ? 6.137 -14.734 -5.801 1 96.56 86 CYS B CA 1
ATOM 1426 C C . CYS B 1 86 ? 6.066 -16.25 -5.988 1 96.56 86 CYS B C 1
ATOM 1428 O O . CYS B 1 86 ? 7.098 -16.922 -6 1 96.56 86 CYS B O 1
ATOM 1430 N N . ALA B 1 87 ? 4.832 -16.734 -6.066 1 95.88 87 ALA B N 1
ATOM 1431 C CA . ALA B 1 87 ? 4.621 -18.172 -6.258 1 95.88 87 ALA B CA 1
ATOM 1432 C C . ALA B 1 87 ? 5.305 -18.656 -7.531 1 95.88 87 ALA B C 1
ATOM 1434 O O . ALA B 1 87 ? 5.957 -19.703 -7.531 1 95.88 87 ALA B O 1
ATOM 1435 N N . ARG B 1 88 ? 5.152 -17.938 -8.609 1 94.94 88 ARG B N 1
ATOM 1436 C CA . ARG B 1 88 ? 5.793 -18.281 -9.867 1 94.94 88 ARG B CA 1
ATOM 1437 C C . ARG B 1 88 ? 7.309 -18.359 -9.719 1 94.94 88 ARG B C 1
ATOM 1439 O O . ARG B 1 88 ? 7.949 -19.266 -10.242 1 94.94 88 ARG B O 1
ATOM 1446 N N . ARG B 1 89 ? 7.82 -17.375 -9.062 1 94.25 89 ARG B N 1
ATOM 1447 C CA . ARG B 1 89 ? 9.258 -17.359 -8.828 1 94.25 89 ARG B CA 1
ATOM 1448 C C . ARG B 1 89 ? 9.703 -18.578 -8.023 1 94.25 89 ARG B C 1
ATOM 1450 O O . ARG B 1 89 ? 10.711 -19.203 -8.344 1 94.25 89 ARG B O 1
ATOM 1457 N N . ASP B 1 90 ? 8.969 -18.859 -6.973 1 93.12 90 ASP B N 1
ATOM 1458 C CA . ASP B 1 90 ? 9.281 -20 -6.129 1 93.12 90 ASP B CA 1
ATOM 1459 C C . ASP B 1 90 ? 9.281 -21.297 -6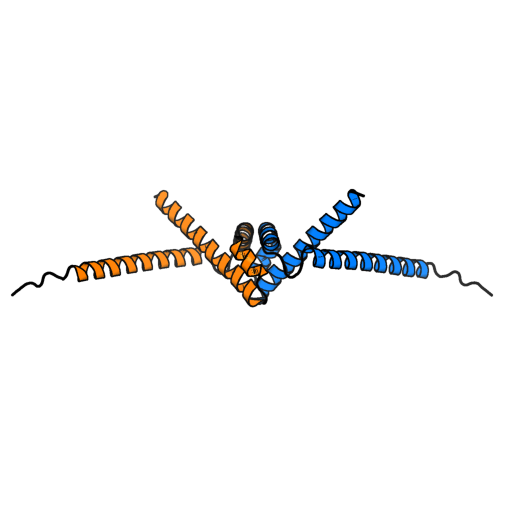.938 1 93.12 90 ASP B C 1
ATOM 1461 O O . ASP B 1 90 ? 10.195 -22.125 -6.809 1 93.12 90 ASP B O 1
ATOM 1465 N N . MET B 1 91 ? 8.258 -21.469 -7.746 1 91.69 91 MET B N 1
ATOM 1466 C CA . MET B 1 91 ? 8.102 -22.703 -8.523 1 91.69 91 MET B CA 1
ATOM 1467 C C . MET B 1 91 ? 9.203 -22.828 -9.562 1 91.69 91 MET B C 1
ATOM 1469 O O . MET B 1 91 ? 9.695 -23.922 -9.828 1 91.69 91 MET B O 1
ATOM 1473 N N . GLN B 1 92 ? 9.531 -21.703 -10.164 1 90.62 92 GLN B N 1
ATOM 1474 C CA . GLN B 1 92 ? 10.609 -21.703 -11.148 1 90.62 92 GLN B CA 1
ATOM 1475 C C . GLN B 1 92 ? 11.945 -22.078 -10.5 1 90.62 92 GLN B C 1
ATOM 1477 O O . GLN B 1 92 ? 12.742 -22.812 -11.078 1 90.62 92 GLN B O 1
ATOM 1482 N N . GLU B 1 93 ? 12.188 -21.531 -9.391 1 90.44 93 GLU B N 1
ATOM 1483 C CA . GLU B 1 93 ? 13.422 -21.812 -8.672 1 90.44 93 GLU B CA 1
ATOM 1484 C C . GLU B 1 93 ? 13.492 -23.281 -8.266 1 90.44 93 GLU B C 1
ATOM 1486 O O . GLU B 1 93 ? 14.562 -23.906 -8.305 1 90.44 93 GLU B O 1
ATOM 1491 N N . ALA B 1 94 ? 12.375 -23.859 -7.848 1 86.94 94 ALA B N 1
ATOM 1492 C CA . ALA B 1 94 ? 12.312 -25.266 -7.48 1 86.94 94 ALA B CA 1
ATOM 1493 C C . ALA B 1 94 ? 12.594 -26.156 -8.688 1 86.94 94 ALA B C 1
ATOM 1495 O O . ALA B 1 94 ? 13.266 -27.188 -8.562 1 86.94 94 ALA B O 1
ATOM 1496 N N . ARG B 1 95 ? 12.188 -25.703 -9.82 1 85.56 95 ARG B N 1
ATOM 1497 C CA . ARG B 1 95 ? 12.406 -26.469 -11.055 1 85.56 95 ARG B CA 1
ATOM 1498 C C . ARG B 1 95 ? 13.867 -26.422 -11.469 1 85.56 95 ARG B C 1
ATOM 1500 O O . ARG B 1 95 ? 14.414 -27.406 -11.969 1 85.56 95 ARG B O 1
ATOM 1507 N N . ASN B 1 96 ? 14.43 -25.234 -11.234 1 84.88 96 ASN B N 1
ATOM 1508 C CA . ASN B 1 96 ? 15.828 -25.078 -11.609 1 84.88 96 ASN B CA 1
ATOM 1509 C C . ASN B 1 96 ? 16.75 -25.828 -10.664 1 84.88 96 ASN B C 1
ATOM 1511 O O . ASN B 1 96 ? 17.891 -26.156 -11.023 1 84.88 96 ASN B O 1
ATOM 1515 N N . ALA B 1 97 ? 16.328 -26 -9.523 1 80.62 97 ALA B N 1
ATOM 1516 C CA . ALA B 1 97 ? 17.156 -26.672 -8.523 1 80.62 97 ALA B CA 1
ATOM 1517 C C . ALA B 1 97 ? 17.016 -28.188 -8.633 1 80.62 97 ALA B C 1
ATOM 1519 O O . ALA B 1 97 ? 17.828 -28.938 -8.094 1 80.62 97 ALA B O 1
ATOM 1520 N N . ALA B 1 98 ? 16.156 -28.719 -9.281 1 68.5 98 ALA B N 1
ATOM 1521 C CA . ALA B 1 98 ? 16 -30.156 -9.492 1 68.5 98 ALA B CA 1
ATOM 1522 C C . ALA B 1 98 ? 16.781 -30.609 -10.727 1 68.5 98 ALA B C 1
ATOM 1524 O O . ALA B 1 98 ? 16.953 -29.844 -11.672 1 68.5 98 ALA B O 1
#

Secondary structure (DSSP, 8-state):
-------HHHHHHHHHHHHHHHHHHHHHHHHHHHHHHT-SSPPHHHHHHHHHT--HHHHHHHHH--SHHHHHHHHHHHHHHHHHHHHHHHHHHHHHH-/-------HHHHHHHHHHHHHHHHHHHHHHHHHHHHHHT-SSPPHHHHHHHHHT--HHHHHHHHH--SHHHHHHHHHHHHHHHHHHHHHHHHHHHHHH-

pLDDT: mean 81.34, std 18.23, range [30.81, 98.38]

Sequence (196 aa):
MNERIPCLASRDADALAARESEYDAEDAALDAYTREHYGPPFAPEFVEEALHKAPFSTAKKIAAAGHYMAICSAIDDWLRDFATQCARRDMQEARNAAMNERIPCLASRDADALAARESEYDAEDAALDAYTREHYGPPFAPEFVEEALHKAPFSTAKKIAAAGHYMAICSAIDDWLRDFATQCARRDMQEARNAA